Protein AF-A0A969K9U5-F1 (afdb_monomer)

pLDDT: mean 84.75, std 10.52, range [50.5, 98.25]

Solvent-accessible surface area (backbone atoms only — not comparable to full-atom values): 10907 Å² total; per-residue (Å²): 114,86,39,69,78,70,35,80,89,45,53,67,71,52,56,32,52,42,51,53,38,49,51,53,38,56,76,66,45,55,43,78,78,38,45,84,75,52,25,31,36,38,14,62,50,57,90,41,71,65,32,33,37,37,48,33,39,52,97,95,54,70,42,40,37,37,37,23,77,42,71,65,54,43,52,60,41,66,75,43,60,77,82,50,30,76,74,67,42,45,36,36,44,38,35,53,40,49,65,93,78,49,27,66,71,46,54,50,40,47,60,71,60,69,55,87,69,56,59,94,64,26,38,82,43,74,36,22,36,50,70,92,75,39,84,40,78,52,50,58,64,51,54,58,41,46,42,50,51,42,39,37,50,39,52,51,52,52,52,56,75,68,44,89,82,75,76,93,69,79,45,75,48,76,37,81,33,74,51,93,92,41,79,48,53,27,29,41,31,27,51,70,68,134

Secondary structure (DSSP, 8-state):
---GGGSTT--HHHHHHHHHHHHHHHHH-GGGT--TT--EEEESSTTS-EEEEEEE--TTS--EEEEESSHHHHHHHHTS-HHHHHHH-S-EEEEEEEGGGS-HHHHHHHHHTT----BTTEEEEE-EE-GGG-EEPPPHHHHHHHHHHHHHHHHHHHHHHH-TT-----EEEEEEEEETTEEEEEEEEE-S--

Structure (mmCIF, N/CA/C/O backbone):
data_AF-A0A969K9U5-F1
#
_entry.id   AF-A0A969K9U5-F1
#
loop_
_atom_site.group_PDB
_atom_site.id
_atom_site.type_symbol
_atom_site.label_atom_id
_atom_site.label_alt_id
_atom_site.label_comp_id
_atom_site.label_asym_id
_atom_site.label_entity_id
_atom_site.label_seq_id
_atom_site.pdbx_PDB_ins_code
_atom_site.Cartn_x
_atom_site.Cartn_y
_atom_site.Cartn_z
_atom_site.occupancy
_atom_site.B_iso_or_equiv
_atom_site.auth_seq_id
_atom_site.auth_comp_id
_atom_site.auth_asym_id
_atom_site.auth_atom_id
_atom_site.pdbx_PDB_model_num
ATOM 1 N N . MET A 1 1 ? -6.949 14.965 15.103 1.00 70.88 1 MET A N 1
ATOM 2 C CA . MET A 1 1 ? -6.938 14.441 13.725 1.00 70.88 1 MET A CA 1
ATOM 3 C C . MET A 1 1 ? -7.514 13.045 13.791 1.00 70.88 1 MET A C 1
ATOM 5 O O . MET A 1 1 ? -7.089 12.334 14.697 1.00 70.88 1 MET A O 1
ATOM 9 N N . PRO A 1 2 ? -8.504 12.706 12.957 1.00 81.56 2 PRO A N 1
ATOM 10 C CA . PRO A 1 2 ? -9.048 11.358 12.949 1.00 81.56 2 PRO A CA 1
ATOM 11 C C . PRO A 1 2 ? -8.040 10.367 12.350 1.00 81.56 2 PRO A C 1
ATOM 13 O O . PRO A 1 2 ? -7.191 10.772 11.552 1.00 81.56 2 PRO A O 1
ATOM 16 N N . GLY A 1 3 ? -8.124 9.106 12.759 1.00 87.00 3 GLY A N 1
ATOM 17 C CA . GLY A 1 3 ? -7.289 7.997 12.300 1.00 87.00 3 GLY A CA 1
ATOM 18 C C . GLY A 1 3 ? -8.082 6.864 11.667 1.00 87.00 3 GLY A C 1
ATOM 19 O O . GLY A 1 3 ? -9.272 6.999 11.378 1.00 87.00 3 GLY A O 1
ATOM 20 N N . LEU A 1 4 ? -7.422 5.731 11.437 1.00 90.75 4 LEU A N 1
ATOM 21 C CA . LEU A 1 4 ? -8.050 4.580 10.782 1.00 90.75 4 LEU A CA 1
ATOM 22 C C . LEU A 1 4 ? -9.203 3.992 11.599 1.00 90.75 4 LEU A C 1
ATOM 24 O O . LEU A 1 4 ? -10.190 3.529 11.028 1.00 90.75 4 LEU A O 1
ATOM 28 N N . LEU A 1 5 ? -9.101 4.053 12.928 1.00 91.31 5 LEU A N 1
ATOM 29 C CA . LEU A 1 5 ? -10.151 3.596 13.843 1.00 91.31 5 LEU A CA 1
ATOM 30 C C . LEU A 1 5 ? -11.415 4.469 13.811 1.00 91.31 5 LEU A C 1
ATOM 32 O O . LEU A 1 5 ? -12.474 4.019 14.244 1.00 91.31 5 LEU A O 1
ATOM 36 N N . ASP A 1 6 ? -11.328 5.689 13.275 1.00 91.38 6 ASP A N 1
ATOM 37 C CA . ASP A 1 6 ? -12.484 6.574 13.112 1.00 91.38 6 ASP A CA 1
ATOM 38 C C . ASP A 1 6 ? -13.285 6.266 11.831 1.00 91.38 6 ASP A C 1
ATOM 40 O O . ASP A 1 6 ? -14.360 6.835 11.622 1.00 91.38 6 ASP A O 1
ATOM 44 N N . ILE A 1 7 ? -12.796 5.366 10.965 1.00 92.50 7 ILE A N 1
ATOM 45 C CA . ILE A 1 7 ? -13.478 4.972 9.726 1.00 92.50 7 ILE A CA 1
ATOM 46 C C . ILE A 1 7 ? -14.583 3.950 10.053 1.00 92.50 7 ILE A C 1
ATOM 48 O O . ILE A 1 7 ? -14.293 2.849 10.535 1.00 92.50 7 ILE A O 1
ATOM 52 N N . PRO A 1 8 ? -15.863 4.241 9.745 1.00 90.19 8 PRO A N 1
ATOM 53 C CA . PRO A 1 8 ? -16.956 3.320 10.033 1.00 90.19 8 PRO A CA 1
ATOM 54 C C . PRO A 1 8 ? -16.760 1.942 9.386 1.00 90.19 8 PRO A C 1
ATOM 56 O O . PRO A 1 8 ? -16.559 1.826 8.178 1.00 90.19 8 PRO A O 1
ATOM 59 N N . GLY A 1 9 ? -16.873 0.886 10.194 1.00 89.38 9 GLY A N 1
ATOM 60 C CA . GLY A 1 9 ? -16.775 -0.502 9.732 1.00 89.38 9 GLY A CA 1
ATOM 61 C C . GLY A 1 9 ? -15.350 -1.049 9.613 1.00 89.38 9 GLY A C 1
ATOM 62 O O . GLY A 1 9 ? -15.202 -2.226 9.282 1.00 89.38 9 GLY A O 1
ATOM 63 N N . VAL A 1 10 ? -14.320 -0.253 9.917 1.00 93.38 10 VAL A N 1
ATOM 64 C CA . VAL A 1 10 ? -12.932 -0.722 10.016 1.00 93.38 10 VAL A CA 1
ATOM 65 C C . VAL A 1 10 ? -12.690 -1.302 11.420 1.00 93.38 10 VAL A C 1
ATOM 67 O O . VAL A 1 10 ? -12.794 -0.577 12.408 1.00 93.38 10 VAL A O 1
ATOM 70 N N . PRO A 1 11 ? -12.404 -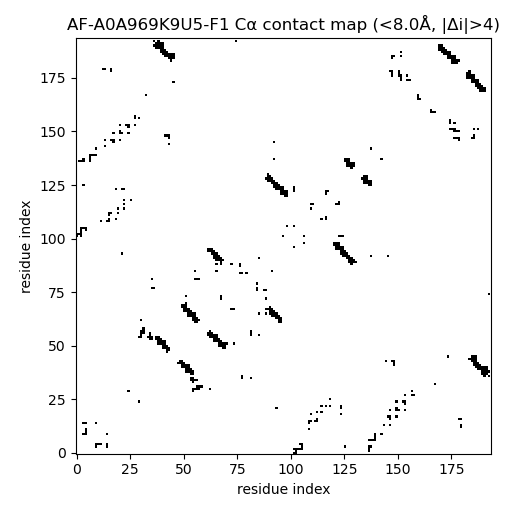2.611 11.556 1.00 91.94 11 PRO A N 1
ATOM 71 C CA . PRO A 1 11 ? -12.189 -3.225 12.862 1.00 91.94 11 PRO A CA 1
ATOM 72 C C . PRO A 1 11 ? -10.748 -3.008 13.356 1.00 91.94 11 PRO A C 1
ATOM 74 O O . PRO A 1 11 ? -9.805 -3.102 12.575 1.00 91.94 11 PRO A O 1
ATOM 77 N N . SER A 1 12 ? -10.560 -2.815 14.666 1.00 91.50 12 SER A N 1
ATOM 78 C CA . SER A 1 12 ? -9.231 -2.647 15.294 1.00 91.50 12 SER A CA 1
ATOM 79 C C . SER A 1 12 ? -8.207 -3.735 14.903 1.00 91.50 12 SER A C 1
ATOM 81 O O . SER A 1 12 ? -7.109 -3.371 14.486 1.00 91.50 12 SER A O 1
ATOM 83 N N . PRO A 1 13 ? -8.554 -5.042 14.852 1.00 92.12 13 PRO A N 1
ATOM 84 C CA . PRO A 1 13 ? -7.621 -6.069 14.377 1.00 92.12 13 PRO A CA 1
ATOM 85 C C . PRO A 1 13 ? -7.108 -5.875 12.941 1.00 92.12 13 PRO A C 1
ATOM 87 O O . PRO A 1 13 ? -5.983 -6.269 12.644 1.00 92.12 13 PRO A O 1
ATOM 90 N N . LEU A 1 14 ? -7.906 -5.271 12.049 1.00 93.50 14 LEU A N 1
ATOM 91 C CA . LEU A 1 14 ? -7.458 -4.921 10.696 1.00 93.50 14 LEU A CA 1
ATOM 92 C C . LEU A 1 14 ? -6.439 -3.780 10.746 1.00 93.50 14 LEU A C 1
ATOM 94 O O . LEU A 1 14 ? -5.414 -3.851 10.077 1.00 93.50 14 LEU A O 1
ATOM 98 N N . VAL A 1 15 ? -6.703 -2.753 11.558 1.00 91.94 15 VAL A N 1
ATOM 99 C CA . VAL A 1 15 ? -5.796 -1.608 11.737 1.00 91.94 15 VAL A CA 1
ATOM 100 C C . VAL A 1 15 ? -4.459 -2.061 12.317 1.00 91.94 15 VAL A C 1
ATOM 102 O O . VAL A 1 15 ? -3.414 -1.720 11.766 1.00 91.94 15 VAL A O 1
ATOM 105 N N . ALA A 1 16 ? -4.485 -2.889 13.365 1.00 90.50 16 ALA A N 1
ATOM 106 C CA . ALA A 1 16 ? -3.284 -3.473 13.949 1.00 90.50 16 ALA A CA 1
ATOM 107 C C . ALA A 1 16 ? -2.468 -4.224 12.889 1.00 90.50 16 ALA A C 1
ATOM 109 O O . ALA A 1 16 ? -1.312 -3.877 12.658 1.00 90.50 16 ALA A O 1
ATOM 110 N N . HIS A 1 17 ? -3.085 -5.180 12.183 1.00 92.81 17 HIS A N 1
ATOM 111 C CA . HIS A 1 17 ? -2.410 -5.978 11.155 1.00 92.81 17 HIS A CA 1
ATOM 112 C C . HIS A 1 17 ? -1.829 -5.114 10.025 1.00 92.81 17 HIS A C 1
ATOM 114 O O . HIS A 1 17 ? -0.718 -5.357 9.552 1.00 92.81 17 HIS A O 1
ATOM 120 N N . LEU A 1 18 ? -2.535 -4.055 9.629 1.00 92.69 18 LEU A N 1
ATOM 121 C CA . LEU A 1 18 ? -2.059 -3.118 8.620 1.00 92.69 18 LEU A CA 1
ATOM 122 C C . LEU A 1 18 ? -0.780 -2.388 9.066 1.00 92.69 18 LEU A C 1
ATOM 124 O O . LEU A 1 18 ? 0.139 -2.208 8.262 1.00 92.69 18 LEU A O 1
ATOM 128 N N . TYR A 1 19 ? -0.678 -2.021 10.345 1.00 91.00 19 TYR A N 1
ATOM 129 C CA . TYR A 1 19 ? 0.543 -1.447 10.906 1.00 91.00 19 TYR A CA 1
ATOM 130 C C . TYR A 1 19 ? 1.692 -2.452 11.009 1.00 91.00 19 TYR A C 1
ATOM 132 O O . TYR A 1 19 ? 2.837 -2.080 10.742 1.00 91.00 19 TYR A O 1
ATOM 140 N N . GLU A 1 20 ? 1.414 -3.727 11.292 1.00 91.31 20 GLU A N 1
ATOM 141 C CA . GLU A 1 20 ? 2.436 -4.783 11.230 1.00 91.31 20 GLU A CA 1
ATOM 142 C C . GLU A 1 20 ? 2.995 -4.936 9.810 1.00 91.31 20 GLU A C 1
ATOM 144 O O . GLU A 1 20 ? 4.211 -5.008 9.609 1.00 91.31 20 GLU A O 1
ATOM 149 N N . LEU A 1 21 ? 2.113 -4.938 8.807 1.00 93.75 21 LEU A N 1
ATOM 150 C CA . LEU A 1 21 ? 2.493 -5.001 7.398 1.00 93.75 21 LEU A CA 1
ATOM 151 C C . LEU A 1 21 ? 3.298 -3.771 6.974 1.00 93.75 21 LEU A C 1
ATOM 153 O O . LEU A 1 21 ? 4.312 -3.915 6.289 1.00 93.75 21 LEU A O 1
ATOM 157 N N . ALA A 1 22 ? 2.898 -2.574 7.407 1.00 92.31 22 ALA A N 1
ATOM 158 C CA . ALA A 1 22 ? 3.634 -1.345 7.132 1.00 92.31 22 ALA A CA 1
ATOM 159 C C . ALA A 1 22 ? 5.032 -1.365 7.768 1.00 92.31 22 ALA A C 1
ATOM 161 O O . ALA A 1 22 ? 6.010 -0.989 7.119 1.00 92.31 22 ALA A O 1
ATOM 162 N N . ALA A 1 23 ? 5.157 -1.862 9.001 1.00 90.12 23 ALA A N 1
ATOM 163 C CA . ALA A 1 23 ? 6.449 -2.009 9.659 1.00 90.12 23 ALA A CA 1
ATOM 164 C C . ALA A 1 23 ? 7.342 -3.038 8.953 1.00 90.12 23 ALA A C 1
ATOM 166 O O . ALA A 1 23 ? 8.519 -2.775 8.694 1.00 90.12 23 ALA A O 1
ATOM 167 N N . ALA A 1 24 ? 6.778 -4.183 8.561 1.00 92.00 24 ALA A N 1
ATOM 168 C CA . ALA A 1 24 ? 7.485 -5.184 7.771 1.00 92.00 24 ALA A CA 1
ATOM 169 C C . ALA A 1 24 ? 7.953 -4.617 6.422 1.00 92.00 24 ALA A C 1
ATOM 171 O O . ALA A 1 24 ? 9.100 -4.837 6.032 1.00 92.00 24 ALA A O 1
ATOM 172 N N . TYR A 1 25 ? 7.091 -3.868 5.731 1.00 92.19 25 TYR A N 1
ATOM 173 C CA . TYR A 1 25 ? 7.417 -3.187 4.482 1.00 92.19 25 TYR A CA 1
ATOM 174 C C . TYR A 1 25 ? 8.574 -2.202 4.675 1.00 92.19 25 TYR A C 1
ATOM 176 O O . TYR A 1 25 ? 9.545 -2.243 3.922 1.00 92.19 25 TYR A O 1
ATOM 184 N N . TYR A 1 26 ? 8.530 -1.383 5.728 1.00 89.50 26 TYR A N 1
ATOM 185 C CA . TYR A 1 26 ? 9.586 -0.420 6.024 1.00 89.50 26 TYR A CA 1
ATOM 186 C C . TYR A 1 26 ? 10.935 -1.095 6.296 1.00 89.50 26 TYR A C 1
ATOM 188 O O . TYR A 1 26 ? 11.946 -0.719 5.710 1.00 89.50 26 TYR A O 1
ATOM 196 N N . HIS A 1 27 ? 10.963 -2.135 7.134 1.00 89.12 27 HIS A N 1
ATOM 197 C CA . HIS A 1 27 ? 12.188 -2.881 7.444 1.00 89.12 27 HIS A CA 1
ATOM 198 C C . HIS A 1 27 ? 12.806 -3.576 6.233 1.00 89.12 27 HIS A C 1
ATOM 200 O O . HIS A 1 27 ? 14.009 -3.855 6.209 1.00 89.12 27 HIS A O 1
ATOM 206 N N . LEU A 1 28 ? 11.991 -3.901 5.231 1.00 91.00 28 LEU A N 1
ATOM 207 C CA . LEU A 1 28 ? 12.509 -4.455 3.997 1.00 91.00 28 LEU A CA 1
ATOM 208 C C . LEU A 1 28 ? 13.263 -3.409 3.177 1.00 91.00 28 LEU A C 1
ATOM 210 O O . LEU A 1 28 ? 14.139 -3.837 2.434 1.00 91.00 28 LEU A O 1
ATOM 214 N N . GLU A 1 29 ? 13.004 -2.112 3.376 1.00 89.69 29 GLU A N 1
ATOM 215 C CA . GLU A 1 29 ? 13.556 -0.960 2.646 1.00 89.69 29 GLU A CA 1
ATOM 216 C C . GLU A 1 29 ? 13.392 -1.046 1.110 1.00 89.69 29 GLU A C 1
ATOM 218 O O . GLU A 1 29 ? 14.361 -0.859 0.372 1.00 89.69 29 GLU A O 1
ATOM 223 N N . PRO A 1 30 ? 12.195 -1.355 0.578 1.00 89.56 30 PRO A N 1
ATOM 224 C CA . PRO A 1 30 ? 11.979 -1.638 -0.847 1.00 89.56 30 PRO A CA 1
ATOM 225 C C . PRO A 1 30 ? 12.434 -0.519 -1.785 1.00 89.56 30 PRO A C 1
ATOM 227 O O . PRO A 1 30 ? 12.938 -0.807 -2.868 1.00 89.56 30 PRO A O 1
ATOM 230 N N . TRP A 1 31 ? 12.348 0.737 -1.343 1.00 87.31 31 TRP A N 1
ATOM 231 C CA . TRP A 1 31 ? 12.847 1.923 -2.050 1.00 87.31 31 TRP A CA 1
ATOM 232 C C . TRP A 1 31 ? 14.365 1.934 -2.276 1.00 87.31 31 TRP A C 1
ATOM 234 O O . TRP A 1 31 ? 14.882 2.870 -2.867 1.00 87.31 31 TRP A O 1
ATOM 244 N N . ARG A 1 32 ? 15.121 0.943 -1.789 1.00 84.81 32 ARG A N 1
ATOM 245 C CA . ARG A 1 32 ? 16.547 0.774 -2.118 1.00 84.81 32 ARG A CA 1
ATOM 246 C C . ARG A 1 32 ? 16.784 0.025 -3.423 1.00 84.81 32 ARG A C 1
ATOM 248 O O . ARG A 1 32 ? 17.914 0.023 -3.918 1.00 84.81 32 ARG A O 1
ATOM 255 N N . TRP A 1 33 ? 15.755 -0.609 -3.973 1.00 84.75 33 TRP A N 1
ATOM 256 C CA . TRP A 1 33 ? 15.850 -1.362 -5.225 1.00 84.75 33 TRP A CA 1
ATOM 257 C C . TRP A 1 33 ? 14.708 -1.016 -6.178 1.00 84.75 33 TRP A C 1
ATOM 259 O O . TRP A 1 33 ? 14.934 -0.925 -7.377 1.00 84.75 33 TRP A O 1
ATOM 269 N N . LEU A 1 34 ? 13.503 -0.789 -5.653 1.00 86.31 34 LEU A N 1
ATOM 270 C CA . LEU A 1 34 ? 12.326 -0.428 -6.431 1.00 86.31 34 LEU A CA 1
ATOM 271 C C . LEU A 1 34 ? 12.229 1.096 -6.541 1.00 86.31 34 LEU A C 1
ATOM 273 O O . LEU A 1 34 ? 12.037 1.792 -5.547 1.00 86.31 34 LEU A O 1
ATOM 277 N N . TYR A 1 35 ? 12.345 1.589 -7.767 1.00 75.88 35 TYR A N 1
ATOM 278 C CA . TYR A 1 35 ? 12.275 3.008 -8.120 1.00 75.88 35 TYR A CA 1
ATOM 279 C C . TYR A 1 35 ? 11.413 3.203 -9.359 1.00 75.88 35 TYR A C 1
ATOM 281 O O . TYR A 1 35 ? 11.404 2.306 -10.192 1.00 75.88 35 TYR A O 1
ATOM 289 N N . GLY A 1 36 ? 10.794 4.379 -9.510 1.00 70.50 36 GLY A N 1
ATOM 290 C CA . GLY A 1 36 ? 10.316 4.980 -10.769 1.00 70.50 36 GLY A CA 1
ATOM 291 C C . GLY A 1 36 ? 9.675 4.044 -11.802 1.00 70.50 36 GLY A C 1
ATOM 292 O O . GLY A 1 36 ? 8.460 4.033 -11.943 1.00 70.50 36 GLY A O 1
ATOM 293 N N . GLU A 1 37 ? 10.502 3.297 -12.533 1.00 75.94 37 GLU A N 1
ATOM 294 C CA . GLU A 1 37 ? 10.158 2.297 -13.558 1.00 75.94 37 GLU A CA 1
ATOM 295 C C . GLU A 1 37 ? 9.465 1.025 -13.024 1.00 75.94 37 GLU A C 1
ATOM 297 O O . GLU A 1 37 ? 8.798 0.308 -13.764 1.00 75.94 37 GLU A O 1
ATOM 302 N N . HIS A 1 38 ? 9.568 0.748 -11.725 1.00 87.38 38 HIS A N 1
ATOM 303 C CA . HIS A 1 38 ? 9.003 -0.439 -11.083 1.00 87.38 38 HIS A CA 1
ATOM 304 C C . HIS A 1 38 ? 7.572 -0.186 -10.595 1.00 87.38 38 HIS A C 1
ATOM 306 O O . HIS A 1 38 ? 7.300 -0.239 -9.393 1.00 87.38 38 HIS A O 1
ATOM 312 N N . GLN A 1 39 ? 6.657 0.136 -11.514 1.00 91.62 39 GLN A N 1
ATOM 313 C CA . GLN A 1 39 ? 5.242 0.283 -11.164 1.00 91.62 39 GLN A CA 1
ATOM 314 C C . GLN A 1 39 ? 4.552 -1.078 -11.148 1.00 91.62 39 GLN A C 1
ATOM 316 O O . GLN A 1 39 ? 4.769 -1.901 -12.039 1.00 91.62 39 GLN A O 1
ATOM 321 N N . PHE A 1 40 ? 3.691 -1.291 -10.159 1.00 94.50 40 PHE A N 1
ATOM 322 C CA . PHE A 1 40 ? 2.959 -2.537 -9.979 1.00 94.50 40 PHE A CA 1
ATOM 323 C C . PHE A 1 40 ? 1.482 -2.322 -10.265 1.00 94.50 40 PHE A C 1
ATOM 325 O O . PHE A 1 40 ? 0.879 -1.390 -9.754 1.00 94.50 40 PHE A O 1
ATOM 332 N N . GLU A 1 41 ? 0.866 -3.208 -11.027 1.00 96.75 41 GLU A N 1
ATOM 333 C CA . GLU A 1 41 ? -0.576 -3.391 -11.005 1.00 96.75 41 GLU A CA 1
ATOM 334 C C . GLU A 1 41 ? -0.887 -4.389 -9.902 1.00 96.75 41 GLU A C 1
ATOM 336 O O . GLU A 1 41 ? -0.276 -5.455 -9.842 1.00 96.75 41 GLU A O 1
ATOM 341 N N . VAL A 1 42 ? -1.832 -4.039 -9.039 1.00 97.00 42 VAL A N 1
ATOM 342 C CA . VAL A 1 42 ? -2.262 -4.858 -7.913 1.00 97.00 42 VAL A CA 1
ATOM 343 C C . VAL A 1 42 ? -3.778 -4.998 -7.966 1.00 97.00 42 VAL A C 1
ATOM 345 O O . VAL A 1 42 ? -4.502 -3.999 -8.003 1.00 97.00 42 VAL A O 1
ATOM 348 N N . ARG A 1 43 ? -4.267 -6.241 -7.946 1.00 97.56 43 ARG A N 1
ATOM 349 C CA . ARG A 1 43 ? -5.701 -6.549 -7.820 1.00 97.56 43 ARG A CA 1
ATOM 350 C C . ARG A 1 43 ? -5.924 -7.394 -6.582 1.00 97.56 43 ARG A C 1
ATOM 352 O O . ARG A 1 43 ? -5.304 -8.448 -6.416 1.00 97.56 43 ARG A O 1
ATOM 359 N N . TYR A 1 44 ? -6.819 -6.922 -5.725 1.00 95.06 44 TYR A N 1
ATOM 360 C CA . TYR A 1 44 ? -7.248 -7.655 -4.547 1.00 95.06 44 TYR A CA 1
ATOM 361 C C . TYR A 1 44 ? -8.768 -7.511 -4.365 1.00 95.06 44 TYR A C 1
ATOM 363 O O . TYR A 1 44 ? -9.232 -6.395 -4.111 1.00 95.06 44 TYR A O 1
ATOM 371 N N . PRO A 1 45 ? -9.549 -8.604 -4.513 1.00 93.62 45 PRO A N 1
ATOM 372 C CA . PRO A 1 45 ? -9.131 -9.959 -4.936 1.00 93.62 45 PRO A CA 1
ATOM 373 C C . PRO A 1 45 ? -8.549 -9.988 -6.373 1.00 93.62 45 PRO A C 1
ATOM 375 O O . PRO A 1 45 ? -8.626 -8.969 -7.058 1.00 93.62 45 PRO A O 1
ATOM 378 N N . PRO A 1 46 ? -7.981 -11.111 -6.866 1.00 93.81 46 PRO A N 1
ATOM 379 C CA . PRO A 1 46 ? -7.307 -11.166 -8.174 1.00 93.81 46 PRO A CA 1
ATOM 380 C C . PRO A 1 46 ? -8.186 -10.770 -9.370 1.00 93.81 46 PRO A C 1
ATOM 382 O O . PRO A 1 46 ? -7.694 -10.163 -10.321 1.00 93.81 46 PRO A O 1
ATOM 385 N N . ASP A 1 47 ? -9.488 -11.052 -9.283 1.00 91.94 47 ASP A N 1
ATOM 386 C CA . ASP A 1 47 ? -10.502 -10.677 -10.281 1.00 91.94 47 ASP A CA 1
ATOM 387 C C . ASP A 1 47 ? -11.122 -9.288 -10.018 1.00 91.94 47 ASP A C 1
ATOM 389 O O . ASP A 1 47 ? -12.066 -8.870 -10.688 1.00 91.94 47 ASP A O 1
ATOM 393 N N . GLY A 1 48 ? -10.630 -8.587 -8.995 1.00 92.19 48 GLY A N 1
ATOM 394 C CA . GLY A 1 48 ? -11.063 -7.252 -8.607 1.00 92.19 48 GLY A CA 1
ATOM 395 C C . GLY A 1 48 ? -10.496 -6.145 -9.504 1.00 92.19 48 GLY A C 1
ATOM 396 O O . GLY A 1 48 ? -9.728 -6.407 -10.435 1.00 92.19 48 GLY A O 1
ATOM 397 N N . PRO A 1 49 ? -10.863 -4.882 -9.227 1.00 93.12 49 PRO A N 1
ATOM 398 C CA . PRO A 1 49 ? -10.352 -3.745 -9.977 1.00 93.12 49 PRO A CA 1
ATOM 399 C C . PRO A 1 49 ? -8.839 -3.586 -9.790 1.00 93.12 49 PRO A C 1
ATOM 401 O O . PRO A 1 49 ? -8.299 -3.776 -8.696 1.00 93.12 49 PRO A O 1
ATOM 404 N N . SER A 1 50 ? -8.167 -3.193 -10.868 1.00 94.75 50 SER A N 1
ATOM 405 C CA . SER A 1 50 ? -6.756 -2.819 -10.840 1.00 94.75 50 SER A CA 1
ATOM 406 C C . SER A 1 50 ? -6.563 -1.498 -10.121 1.00 94.75 50 SER A C 1
ATOM 408 O O . SER A 1 50 ? -7.220 -0.512 -10.443 1.00 94.75 50 SER A O 1
ATOM 410 N N . ARG A 1 51 ? -5.592 -1.470 -9.212 1.00 94.31 51 ARG A N 1
ATOM 411 C CA . ARG A 1 51 ? -4.966 -0.237 -8.739 1.00 94.31 51 ARG A CA 1
ATOM 412 C C . ARG A 1 51 ? -3.465 -0.338 -8.958 1.00 94.31 51 ARG A C 1
ATOM 414 O O . ARG A 1 51 ? -2.917 -1.437 -9.053 1.00 94.31 51 ARG A O 1
ATOM 421 N N . TYR A 1 52 ? -2.802 0.800 -9.058 1.00 93.06 52 TYR A N 1
ATOM 422 C CA . TYR A 1 52 ? -1.408 0.862 -9.469 1.00 93.06 52 TYR A CA 1
ATOM 423 C C . TYR A 1 52 ? -0.543 1.419 -8.359 1.00 93.06 52 TYR A C 1
ATOM 425 O O . TYR A 1 52 ? -0.822 2.480 -7.818 1.00 93.06 52 TYR A O 1
ATOM 433 N N . VAL A 1 53 ? 0.512 0.701 -8.015 1.00 91.81 53 VAL A N 1
ATOM 434 C CA . VAL A 1 53 ? 1.377 1.010 -6.888 1.00 91.81 53 VAL A CA 1
ATOM 435 C C . VAL A 1 53 ? 2.727 1.484 -7.395 1.00 91.81 53 VAL A C 1
ATOM 437 O O . VAL A 1 53 ? 3.348 0.839 -8.241 1.00 91.81 53 VAL A O 1
ATOM 440 N N . VAL A 1 54 ? 3.201 2.591 -6.830 1.00 88.50 54 VAL A N 1
ATOM 441 C CA . VAL A 1 54 ? 4.567 3.082 -7.036 1.00 88.50 54 VAL A CA 1
ATOM 442 C C . VAL A 1 54 ? 5.267 3.138 -5.688 1.00 88.50 54 VAL A C 1
ATOM 444 O O . VAL A 1 54 ? 4.747 3.700 -4.720 1.00 88.50 54 VAL A O 1
ATOM 447 N N . VAL A 1 55 ? 6.454 2.536 -5.621 1.00 88.12 55 VAL A N 1
ATOM 448 C CA . VAL A 1 55 ? 7.318 2.633 -4.445 1.00 88.12 55 VAL A CA 1
ATOM 449 C C . VAL A 1 55 ? 7.916 4.029 -4.393 1.00 88.12 55 VAL A C 1
ATOM 451 O O . VAL A 1 55 ? 8.585 4.462 -5.330 1.00 88.12 55 VAL A O 1
ATOM 454 N N . LEU A 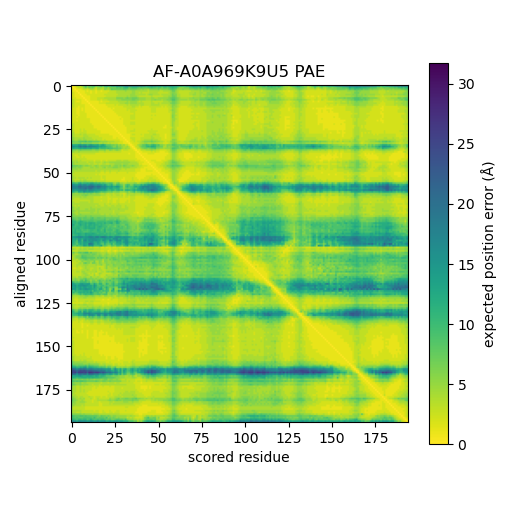1 56 ? 7.666 4.727 -3.289 1.00 83.38 56 LEU A N 1
ATOM 455 C CA . LEU A 1 56 ? 8.173 6.071 -3.073 1.00 83.38 56 LEU A CA 1
ATOM 456 C C . LEU A 1 56 ? 9.392 6.038 -2.166 1.00 83.38 56 LEU A C 1
ATOM 458 O O . LEU A 1 56 ? 9.397 5.380 -1.121 1.00 83.38 56 LEU A O 1
ATOM 462 N N . GLY A 1 57 ? 10.407 6.796 -2.563 1.00 76.56 57 GLY A N 1
ATOM 463 C CA . GLY A 1 57 ? 11.615 6.963 -1.778 1.00 76.56 57 GLY A CA 1
ATOM 464 C C . GLY A 1 57 ? 12.856 7.212 -2.612 1.00 76.56 57 GLY A C 1
ATOM 465 O O . GLY A 1 57 ? 13.126 6.527 -3.593 1.00 76.56 57 GLY A O 1
ATOM 466 N N . GLN A 1 58 ? 13.648 8.172 -2.151 1.00 65.19 58 GLN A N 1
ATOM 467 C CA . GLN A 1 58 ? 15.076 8.282 -2.426 1.00 65.19 58 GLN A CA 1
ATOM 468 C C . GLN A 1 58 ? 15.808 8.238 -1.073 1.00 65.19 58 GLN A C 1
ATOM 470 O O 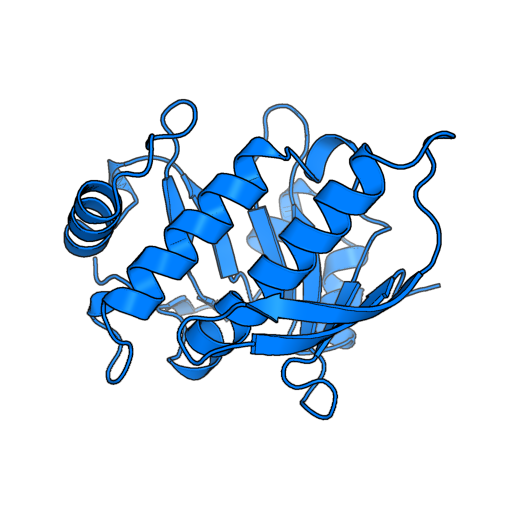. GLN A 1 58 ? 15.201 8.518 -0.027 1.00 65.19 58 GLN A O 1
ATOM 475 N N . PRO A 1 59 ? 17.110 7.911 -1.039 1.00 50.50 59 PRO A N 1
ATOM 476 C CA . PRO A 1 59 ? 17.912 8.096 0.166 1.00 50.50 59 PRO A CA 1
ATOM 477 C C . PRO A 1 59 ? 17.780 9.539 0.693 1.00 50.50 59 PRO A C 1
ATOM 479 O O . PRO A 1 59 ? 18.083 10.490 -0.022 1.00 50.50 59 PRO A O 1
ATOM 482 N N . GLY A 1 60 ? 17.307 9.705 1.934 1.00 53.03 60 GLY A N 1
ATOM 483 C CA . GLY A 1 60 ? 17.122 11.020 2.568 1.00 53.03 60 GLY A CA 1
ATOM 484 C C . GLY A 1 60 ? 15.820 11.771 2.233 1.00 53.03 60 GLY A C 1
ATOM 485 O O . GLY A 1 60 ? 15.718 12.943 2.583 1.00 53.03 60 GLY A O 1
ATOM 486 N N . GLN A 1 61 ? 14.840 11.134 1.579 1.00 66.12 61 GLN A N 1
ATOM 487 C CA . GLN A 1 61 ? 13.518 11.712 1.267 1.00 66.12 61 GLN A CA 1
ATOM 488 C C . GLN A 1 61 ? 12.358 10.876 1.853 1.00 66.12 61 GLN A C 1
ATOM 490 O O . GLN A 1 61 ? 12.597 9.856 2.493 1.00 66.12 61 GLN A O 1
ATOM 495 N N . PHE A 1 62 ? 11.108 11.306 1.622 1.00 70.44 62 PHE A N 1
ATOM 496 C CA . PHE A 1 62 ? 9.878 10.604 2.021 1.00 70.44 62 PHE A CA 1
ATOM 497 C C . PHE A 1 62 ? 9.838 9.156 1.506 1.00 70.44 62 PHE A C 1
ATOM 499 O O . PHE A 1 62 ? 10.009 8.925 0.310 1.00 70.44 62 PHE A O 1
ATOM 506 N N . HIS A 1 63 ? 9.559 8.194 2.391 1.00 82.69 63 HIS A N 1
ATOM 507 C CA . HIS A 1 63 ? 9.391 6.774 2.052 1.00 82.69 63 HIS A CA 1
ATOM 508 C C . HIS A 1 63 ? 7.922 6.368 2.118 1.00 82.69 63 HIS A C 1
ATOM 510 O O . HIS A 1 63 ? 7.186 6.831 2.994 1.00 82.69 63 HIS A O 1
ATOM 516 N N . GLY A 1 64 ? 7.492 5.483 1.216 1.00 86.19 64 GLY A N 1
ATOM 517 C CA . GLY A 1 64 ? 6.112 5.011 1.225 1.00 86.19 64 GLY A CA 1
ATOM 518 C C . GLY A 1 64 ? 5.669 4.231 -0.007 1.00 86.19 64 GLY A C 1
ATOM 519 O O . GLY A 1 64 ? 6.475 3.683 -0.764 1.00 86.19 64 GLY A O 1
ATOM 520 N N . LEU A 1 65 ? 4.350 4.195 -0.178 1.00 88.06 65 LEU A N 1
ATOM 521 C CA . LEU A 1 65 ? 3.638 3.643 -1.320 1.00 88.06 65 LEU A CA 1
ATOM 522 C C . LEU A 1 65 ? 2.581 4.637 -1.802 1.00 88.06 65 LEU A C 1
ATOM 524 O O . LEU A 1 65 ? 1.659 5.008 -1.069 1.00 88.06 65 LEU A O 1
ATOM 528 N N . ALA A 1 66 ? 2.705 5.011 -3.068 1.00 87.69 66 ALA A N 1
ATOM 529 C CA . ALA A 1 66 ? 1.652 5.672 -3.817 1.00 87.69 66 ALA A CA 1
ATOM 530 C C . ALA A 1 66 ? 0.682 4.638 -4.377 1.00 87.69 66 ALA A C 1
ATOM 532 O O . ALA A 1 66 ? 1.114 3.560 -4.788 1.00 87.69 66 ALA A O 1
ATOM 533 N N . VAL A 1 67 ? -0.596 4.995 -4.468 1.00 90.19 67 VAL A N 1
ATOM 534 C CA . VAL A 1 67 ? -1.614 4.156 -5.106 1.00 90.19 67 VAL A CA 1
ATOM 535 C C . VAL A 1 67 ? -2.389 5.020 -6.076 1.00 90.19 67 VAL A C 1
ATOM 537 O O . VAL A 1 67 ? -2.955 6.012 -5.663 1.00 90.19 67 VAL A O 1
ATOM 540 N N . CYS A 1 68 ? -2.421 4.653 -7.346 1.00 89.38 68 CYS A N 1
ATOM 541 C CA . CYS A 1 68 ? -3.211 5.294 -8.385 1.00 89.38 68 CYS A CA 1
ATOM 542 C C . CYS A 1 68 ? -4.412 4.403 -8.708 1.00 89.38 68 CYS A C 1
ATOM 544 O O . CYS A 1 68 ? -4.245 3.203 -8.932 1.00 89.38 68 CYS A O 1
ATOM 546 N N . ASP A 1 69 ? -5.611 4.976 -8.769 1.00 89.00 69 ASP A N 1
ATOM 547 C CA . ASP A 1 69 ? -6.827 4.212 -9.074 1.00 89.00 69 ASP A CA 1
ATOM 548 C C . ASP A 1 69 ? -6.984 3.954 -10.587 1.00 89.00 69 ASP A C 1
ATOM 550 O O . ASP A 1 69 ? -7.763 3.094 -10.997 1.00 89.00 69 ASP A O 1
ATOM 554 N N . SER A 1 70 ? -6.213 4.648 -11.437 1.00 89.50 70 SER A N 1
ATOM 555 C CA . SER A 1 70 ? -6.235 4.475 -12.891 1.00 89.50 70 SER A CA 1
ATOM 556 C C . SER A 1 70 ? -4.842 4.482 -13.540 1.00 89.50 70 SER A C 1
ATOM 558 O O . SER A 1 70 ? -3.860 4.967 -12.973 1.00 89.50 70 SER A O 1
ATOM 560 N N . LEU A 1 71 ? -4.757 3.951 -14.770 1.00 90.19 71 LEU A N 1
ATOM 561 C CA . LEU A 1 71 ? -3.539 4.038 -15.590 1.00 90.19 71 LEU A CA 1
ATOM 562 C C . LEU A 1 71 ? -3.214 5.474 -16.002 1.00 90.19 71 LEU A C 1
ATOM 564 O O . LEU A 1 71 ? -2.044 5.779 -16.227 1.00 90.19 71 LEU A O 1
ATOM 568 N N . ASP A 1 72 ? -4.224 6.335 -16.130 1.00 88.25 72 ASP A N 1
ATOM 569 C CA . ASP A 1 72 ? -4.014 7.745 -16.459 1.00 88.25 72 ASP A CA 1
ATOM 570 C C . ASP A 1 72 ? -3.293 8.449 -15.306 1.00 88.25 72 ASP A C 1
ATOM 572 O O . ASP A 1 72 ? -2.249 9.065 -15.518 1.00 88.25 72 ASP A O 1
ATOM 576 N N . ASP A 1 73 ? -3.758 8.232 -14.072 1.00 86.12 73 ASP A N 1
ATOM 577 C CA . ASP A 1 73 ? -3.102 8.741 -12.865 1.00 86.12 73 ASP A CA 1
ATOM 578 C C . ASP A 1 73 ? -1.664 8.225 -12.763 1.00 86.12 73 ASP A C 1
ATOM 580 O O . ASP A 1 73 ? -0.734 9.008 -12.560 1.00 86.12 73 ASP A O 1
ATOM 584 N N . LEU A 1 74 ? -1.454 6.923 -12.997 1.00 87.81 74 LEU A N 1
ATOM 585 C CA . LEU A 1 74 ? -0.115 6.334 -13.000 1.00 87.81 74 LEU A CA 1
ATOM 586 C C . LEU A 1 74 ? 0.789 6.977 -14.057 1.00 87.81 74 LEU A C 1
ATOM 588 O O . LEU A 1 74 ? 1.948 7.289 -13.778 1.00 87.81 74 LEU A O 1
ATOM 592 N N . SER A 1 75 ? 0.270 7.173 -15.270 1.00 86.94 75 SER A N 1
ATOM 593 C CA . SER A 1 75 ? 1.020 7.759 -16.382 1.00 86.94 75 SER A CA 1
ATOM 594 C C . SER A 1 75 ? 1.410 9.200 -16.069 1.00 86.94 75 SER A C 1
ATOM 596 O O . SER A 1 75 ? 2.563 9.578 -16.267 1.00 86.94 75 SER A O 1
ATOM 598 N N . ARG A 1 76 ? 0.486 9.990 -15.510 1.00 82.06 76 ARG A N 1
ATOM 599 C CA . ARG A 1 76 ? 0.744 11.370 -15.076 1.00 82.06 76 ARG A CA 1
ATOM 600 C C . ARG A 1 76 ? 1.827 11.426 -14.001 1.00 82.06 76 ARG A C 1
ATOM 602 O O . ARG A 1 76 ? 2.725 12.255 -14.095 1.00 82.06 76 ARG A O 1
ATOM 609 N N . VAL A 1 77 ? 1.780 10.525 -13.022 1.00 78.94 77 VAL A N 1
ATOM 610 C CA . VAL A 1 77 ? 2.762 10.453 -11.927 1.00 78.94 77 VAL A CA 1
ATOM 611 C C . VAL A 1 77 ? 4.135 10.019 -12.435 1.00 78.94 77 VAL A C 1
ATOM 613 O O . VAL A 1 77 ? 5.149 10.589 -12.039 1.00 78.94 77 VAL A O 1
ATOM 616 N N . SER A 1 78 ? 4.181 9.056 -13.354 1.00 78.38 78 SER A N 1
ATOM 617 C CA . SER A 1 78 ? 5.433 8.514 -13.898 1.00 78.38 78 SER A CA 1
ATOM 618 C C . SER A 1 78 ? 6.222 9.533 -14.729 1.00 78.38 78 SER A C 1
ATOM 620 O O . SER A 1 78 ? 7.436 9.404 -14.858 1.00 78.38 78 SER A O 1
ATOM 622 N N . MET A 1 79 ? 5.561 10.565 -15.267 1.00 77.69 79 MET A N 1
ATOM 623 C CA . MET A 1 79 ? 6.215 11.664 -15.992 1.00 77.69 79 MET A CA 1
ATOM 624 C C . MET A 1 79 ? 6.854 12.719 -15.073 1.00 77.69 79 MET A C 1
ATOM 626 O O . MET A 1 79 ? 7.558 13.602 -15.562 1.00 77.69 79 MET A O 1
ATOM 630 N N . LEU A 1 80 ? 6.603 12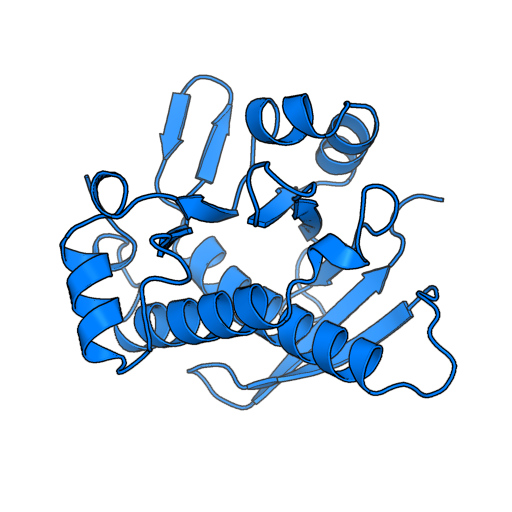.662 -13.763 1.00 74.81 80 LEU A N 1
ATOM 631 C CA . LEU A 1 80 ? 7.061 13.662 -12.800 1.00 74.81 80 LEU A CA 1
ATOM 632 C C . LEU A 1 80 ? 8.347 13.223 -12.088 1.00 74.81 80 LEU A C 1
ATOM 634 O O . LEU A 1 80 ? 8.543 12.026 -11.848 1.00 74.81 80 LEU A O 1
ATOM 638 N N . PRO A 1 81 ? 9.205 14.174 -11.676 1.00 72.50 81 PRO A N 1
ATOM 639 C CA . PRO A 1 81 ? 10.338 13.863 -10.813 1.00 72.50 81 PRO A CA 1
ATOM 640 C C . PRO A 1 81 ? 9.855 13.341 -9.441 1.00 72.50 81 PRO A C 1
ATOM 642 O O . PRO A 1 81 ? 8.797 13.768 -8.966 1.00 72.50 81 PRO A O 1
ATOM 645 N N . PRO A 1 82 ? 10.617 12.457 -8.759 1.00 67.62 82 PRO A N 1
ATOM 646 C CA . PRO A 1 82 ? 10.187 11.798 -7.514 1.00 67.62 82 PRO A CA 1
ATOM 647 C C . PRO A 1 82 ? 9.668 12.742 -6.418 1.00 67.62 82 PRO A C 1
ATOM 649 O O . PRO A 1 82 ? 8.706 12.436 -5.715 1.00 67.62 82 PRO A O 1
ATOM 652 N N . GLU A 1 83 ? 10.274 13.919 -6.293 1.00 68.38 83 GLU A N 1
ATOM 653 C CA . GLU A 1 83 ? 9.885 14.952 -5.329 1.00 68.38 83 GLU A CA 1
ATOM 654 C C . GLU A 1 83 ? 8.493 15.552 -5.593 1.00 68.38 83 GLU A C 1
ATOM 656 O O . GLU A 1 83 ? 7.776 15.906 -4.653 1.00 68.38 83 GLU A O 1
ATOM 661 N N . GLU A 1 84 ? 8.075 15.617 -6.856 1.00 71.25 84 GLU A N 1
ATOM 662 C CA . GLU A 1 84 ? 6.765 16.127 -7.266 1.00 71.25 84 GLU A CA 1
ATOM 663 C C . GLU A 1 84 ? 5.686 15.045 -7.259 1.00 71.25 84 GLU A C 1
ATOM 665 O O . GLU A 1 84 ? 4.520 15.361 -7.012 1.00 71.25 84 GLU A O 1
ATOM 670 N N . GLN A 1 85 ? 6.067 13.774 -7.438 1.00 71.56 85 GLN A N 1
ATOM 671 C CA . GLN A 1 85 ? 5.139 12.640 -7.377 1.00 71.56 85 GLN A CA 1
ATOM 672 C C . GLN A 1 85 ? 4.340 12.664 -6.070 1.00 71.56 85 GLN A C 1
ATOM 674 O O . GLN A 1 85 ? 3.114 12.642 -6.096 1.00 71.56 85 GLN A O 1
ATOM 679 N N . SER A 1 86 ? 5.014 12.837 -4.928 1.00 64.44 86 SER A N 1
ATOM 680 C CA . SER A 1 86 ? 4.358 12.891 -3.610 1.00 64.44 86 SER A CA 1
ATOM 681 C C . SER A 1 86 ? 3.332 14.028 -3.459 1.00 64.44 86 SER A C 1
ATOM 683 O O . SER A 1 86 ? 2.377 13.901 -2.697 1.00 64.44 86 SER A O 1
ATOM 685 N N . ARG A 1 87 ? 3.506 15.140 -4.187 1.00 65.25 87 ARG A N 1
ATOM 686 C CA . ARG A 1 87 ? 2.647 16.334 -4.101 1.00 65.25 87 ARG A CA 1
ATOM 687 C C . ARG A 1 87 ? 1.443 16.260 -5.030 1.00 65.25 87 ARG A C 1
ATOM 689 O O . ARG A 1 87 ? 0.377 16.776 -4.690 1.00 65.25 87 ARG A O 1
ATOM 696 N N . LEU A 1 88 ? 1.622 15.658 -6.202 1.00 63.19 88 LEU A N 1
ATOM 697 C CA . LEU A 1 88 ? 0.623 15.611 -7.271 1.00 63.19 88 LEU A CA 1
ATOM 698 C C . LEU A 1 88 ? -0.187 14.315 -7.295 1.00 63.19 88 LEU A C 1
ATOM 700 O O . LEU A 1 88 ? -1.189 14.253 -7.996 1.00 63.19 88 LEU A O 1
ATOM 704 N N . LEU A 1 89 ? 0.199 13.310 -6.508 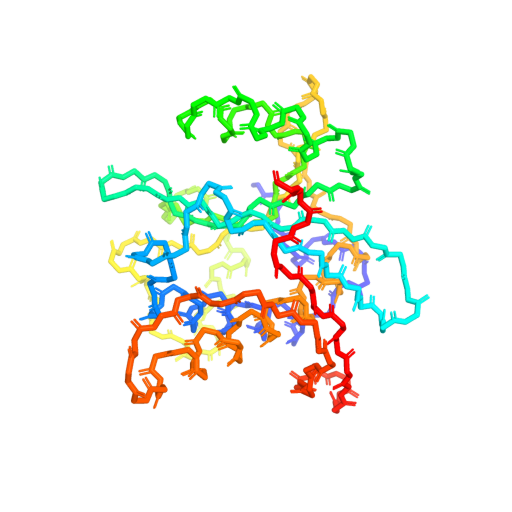1.00 66.12 89 LEU A N 1
ATOM 705 C CA . LEU A 1 89 ? -0.602 12.111 -6.310 1.00 66.12 89 LEU A CA 1
ATOM 706 C C . LEU A 1 89 ? -1.913 12.458 -5.612 1.00 66.12 89 LEU A C 1
ATOM 708 O O . LEU A 1 89 ? -1.958 12.629 -4.395 1.00 66.12 89 LEU A O 1
ATOM 712 N N . ASP A 1 90 ? -2.983 12.515 -6.397 1.00 64.38 90 ASP A N 1
ATOM 713 C CA . ASP A 1 90 ? -4.351 12.649 -5.900 1.00 64.38 90 ASP A CA 1
ATOM 714 C C . ASP A 1 90 ? -4.802 11.403 -5.133 1.00 64.38 90 ASP A C 1
ATOM 716 O O . ASP A 1 90 ? -5.810 11.449 -4.449 1.00 64.38 90 ASP A O 1
ATOM 720 N N . HIS A 1 91 ? -4.008 10.329 -5.126 1.00 69.56 91 HIS A N 1
ATOM 721 C CA . HIS A 1 91 ? -4.253 9.115 -4.364 1.00 69.56 91 HIS A CA 1
ATOM 722 C C . HIS A 1 91 ? -2.937 8.634 -3.727 1.00 69.56 91 HIS A C 1
ATOM 724 O O . HIS A 1 91 ? -1.958 8.291 -4.387 1.00 69.56 91 HIS A O 1
ATOM 730 N N . PHE A 1 92 ? -2.871 8.691 -2.401 1.00 72.56 92 PHE A N 1
ATOM 731 C CA . PHE A 1 92 ? -1.668 8.390 -1.632 1.00 72.56 92 PHE A CA 1
ATOM 732 C C . PHE A 1 92 ? -2.078 7.573 -0.421 1.00 72.56 92 PHE A C 1
ATOM 734 O O . PHE A 1 92 ? -2.849 8.107 0.362 1.00 72.56 92 PHE A O 1
ATOM 741 N N . LEU A 1 93 ? -1.581 6.340 -0.256 1.00 77.94 93 LEU A N 1
ATOM 742 C CA . LEU A 1 93 ? -2.110 5.413 0.750 1.00 77.94 93 LEU A CA 1
ATOM 743 C C . LEU A 1 93 ? -1.184 5.160 1.939 1.00 77.94 93 LEU A C 1
ATOM 745 O O . LEU A 1 93 ? -1.709 4.947 3.020 1.00 77.94 93 LEU A O 1
ATOM 749 N N . LEU A 1 94 ? 0.146 5.163 1.789 1.00 88.75 94 LEU A N 1
ATOM 750 C CA . LEU A 1 94 ? 1.068 4.885 2.903 1.00 88.75 94 LEU A CA 1
ATOM 751 C C . LEU A 1 94 ? 2.339 5.732 2.836 1.00 88.75 94 LEU A C 1
ATOM 753 O O . LEU A 1 94 ? 3.074 5.672 1.855 1.00 88.75 94 LEU A O 1
ATOM 757 N N . PHE A 1 95 ? 2.649 6.442 3.918 1.00 86.38 95 PHE A N 1
ATOM 758 C CA . PHE A 1 95 ? 3.930 7.118 4.142 1.00 86.38 95 PHE A CA 1
ATOM 759 C C . PHE A 1 95 ? 4.387 6.972 5.576 1.00 86.38 95 PHE A C 1
ATOM 761 O O . PHE A 1 95 ? 3.590 6.685 6.461 1.00 86.38 95 PHE A O 1
ATOM 768 N N . PHE A 1 96 ? 5.667 7.231 5.803 1.00 86.06 96 PHE A N 1
ATOM 769 C CA . PHE A 1 96 ? 6.258 7.239 7.130 1.00 86.06 96 PHE A CA 1
ATOM 770 C C . PHE A 1 96 ? 6.601 8.678 7.531 1.00 86.06 96 PHE A C 1
ATOM 772 O O . PHE A 1 96 ? 7.336 9.361 6.820 1.00 86.06 96 PHE A O 1
ATOM 779 N N . GLY A 1 97 ? 6.024 9.147 8.639 1.00 81.00 97 GLY A N 1
ATOM 780 C CA . GLY A 1 97 ? 6.167 10.519 9.150 1.00 81.00 97 GLY A CA 1
ATOM 781 C C . GLY A 1 97 ? 6.391 10.564 10.659 1.00 81.00 97 GLY A C 1
ATOM 782 O O . GLY A 1 97 ? 6.551 9.528 11.293 1.00 81.00 97 GLY A O 1
ATOM 783 N N . GLU A 1 98 ? 6.418 11.747 11.261 1.00 81.00 98 GLU A N 1
ATOM 784 C CA . GLU A 1 98 ? 6.683 11.891 12.698 1.00 81.00 98 GLU A CA 1
ATOM 785 C C . GLU A 1 98 ? 5.462 11.542 13.573 1.00 81.00 98 GLU A C 1
ATOM 787 O O . GLU A 1 98 ? 4.308 11.574 13.136 1.00 81.00 98 GLU A O 1
ATOM 792 N N . ALA A 1 99 ? 5.709 11.261 14.860 1.00 77.62 99 ALA A N 1
ATOM 793 C CA . ALA A 1 99 ? 4.664 10.924 15.838 1.00 77.62 99 ALA A CA 1
ATOM 794 C C . ALA A 1 99 ? 3.570 11.996 15.934 1.00 77.62 99 ALA A C 1
ATOM 796 O O . ALA A 1 99 ? 2.387 11.678 15.989 1.00 77.62 99 ALA A O 1
ATOM 797 N N . VAL A 1 100 ? 3.973 13.274 15.932 1.00 78.94 100 VAL A N 1
ATOM 798 C CA . VAL A 1 100 ? 3.062 14.430 16.026 1.00 78.94 100 VAL A CA 1
ATOM 799 C C . VAL A 1 100 ? 2.073 14.488 14.863 1.00 78.94 100 VAL A C 1
ATOM 801 O O . VAL A 1 100 ? 1.004 15.085 14.971 1.00 78.94 100 VAL A O 1
ATOM 804 N N . GLU A 1 101 ? 2.419 13.843 13.754 1.00 75.62 101 GLU A N 1
ATOM 805 C CA . GLU A 1 101 ? 1.603 13.796 12.560 1.00 75.62 101 GLU A CA 1
ATOM 806 C C . GLU A 1 101 ? 0.717 12.538 12.491 1.00 75.62 101 GLU A C 1
ATOM 808 O O . GLU A 1 101 ? 0.010 12.354 11.500 1.00 75.62 101 GLU A O 1
ATOM 813 N N . THR A 1 102 ? 0.745 11.674 13.511 1.00 81.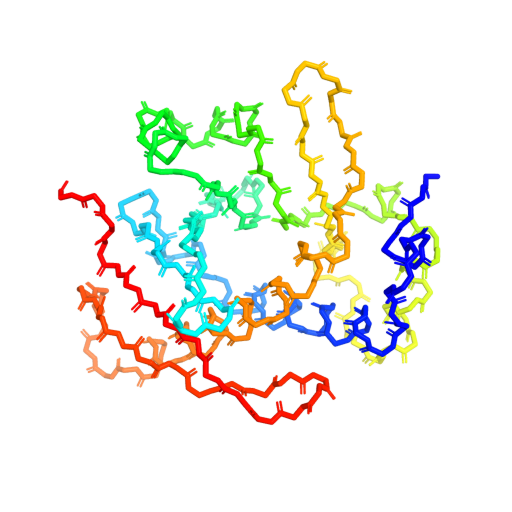06 102 THR A N 1
ATOM 814 C CA . THR A 1 102 ? -0.036 10.429 13.594 1.00 81.06 102 THR A CA 1
ATOM 815 C C . THR A 1 102 ? -1.184 10.584 14.606 1.00 81.06 102 THR A C 1
ATOM 817 O O . THR A 1 102 ? -0.965 11.118 15.696 1.00 81.06 102 THR A O 1
ATOM 820 N N . PRO A 1 103 ? -2.422 10.160 14.286 1.00 84.50 103 PRO A N 1
ATOM 821 C CA . PRO A 1 103 ? -3.551 10.224 15.218 1.00 84.50 103 PRO A CA 1
ATOM 822 C C . PRO A 1 103 ? -3.291 9.452 16.520 1.00 84.50 103 PRO A C 1
ATOM 824 O O . PRO A 1 103 ? -2.704 8.375 16.505 1.00 84.50 103 PRO A O 1
ATOM 827 N N . ALA A 1 104 ? -3.767 9.972 17.655 1.00 84.25 104 ALA A N 1
ATOM 828 C CA . ALA A 1 104 ? -3.514 9.360 18.964 1.00 84.25 104 ALA A CA 1
ATOM 829 C C . ALA A 1 104 ? -4.079 7.932 19.085 1.00 84.25 104 ALA A C 1
ATOM 831 O O . ALA A 1 104 ? -3.386 7.056 19.589 1.00 84.25 104 ALA A O 1
ATOM 832 N N . GLY A 1 105 ? -5.292 7.684 18.573 1.00 82.38 105 GLY A N 1
ATOM 833 C CA . GLY A 1 105 ? -5.889 6.340 18.582 1.00 82.38 105 GLY A CA 1
ATOM 834 C C . GLY A 1 105 ? -5.090 5.329 17.755 1.00 82.38 105 GLY A C 1
ATOM 835 O O . GLY A 1 105 ? -4.928 4.184 18.162 1.00 82.38 105 GLY A O 1
ATOM 836 N N . ASP A 1 106 ? -4.507 5.776 16.643 1.00 83.81 106 ASP A N 1
ATOM 837 C CA . ASP A 1 106 ? -3.641 4.946 15.806 1.00 83.81 106 ASP A CA 1
ATOM 838 C C . ASP A 1 106 ? -2.304 4.646 16.511 1.00 83.81 106 ASP A C 1
ATOM 840 O O . ASP A 1 106 ? -1.822 3.517 16.465 1.00 83.81 106 ASP A O 1
ATOM 844 N N . LEU A 1 107 ? -1.720 5.622 17.221 1.00 82.00 107 LEU A N 1
ATOM 845 C CA . LEU A 1 107 ? -0.517 5.411 18.044 1.00 82.00 107 LEU A CA 1
ATOM 846 C C . LEU A 1 107 ? -0.761 4.416 19.181 1.00 82.00 107 LEU A C 1
ATOM 848 O O . LEU A 1 107 ? 0.110 3.598 19.480 1.00 82.00 107 LEU A O 1
ATOM 852 N N . GLU A 1 108 ? -1.934 4.480 19.812 1.00 83.12 108 GLU A N 1
ATOM 853 C CA . GLU A 1 108 ? -2.341 3.497 20.810 1.00 83.12 108 GLU A CA 1
ATOM 854 C C . GLU A 1 108 ? -2.450 2.109 20.178 1.00 83.12 108 GLU A C 1
ATOM 856 O O . GLU A 1 108 ? -1.865 1.170 20.707 1.00 83.12 108 GLU A O 1
ATOM 861 N N . GLU A 1 109 ? -3.120 1.949 19.037 1.00 84.44 109 GLU A N 1
ATOM 862 C CA . GLU A 1 109 ? -3.233 0.648 18.357 1.00 84.44 109 GLU A CA 1
ATOM 863 C C . GLU A 1 109 ? -1.861 0.089 17.940 1.00 84.44 109 GLU A C 1
ATOM 865 O O . GLU A 1 109 ? -1.566 -1.086 18.160 1.00 84.44 109 GLU A O 1
ATOM 870 N N . ILE A 1 110 ? -0.962 0.943 17.439 1.00 81.19 110 ILE A N 1
ATOM 871 C CA . ILE A 1 110 ? 0.433 0.577 17.163 1.00 81.19 110 ILE A CA 1
ATOM 872 C C . ILE A 1 110 ? 1.117 0.067 18.438 1.00 81.19 110 ILE A C 1
ATOM 874 O O . ILE A 1 110 ? 1.765 -0.980 18.408 1.00 81.19 110 ILE A O 1
ATOM 878 N N . ALA A 1 111 ? 0.953 0.751 19.573 1.00 79.81 111 ALA A N 1
ATOM 879 C CA . ALA A 1 111 ? 1.523 0.306 20.843 1.00 79.81 111 ALA A CA 1
ATOM 880 C C . ALA A 1 111 ? 0.927 -1.036 21.313 1.00 79.81 111 ALA A C 1
ATOM 882 O O . ALA A 1 111 ? 1.661 -1.893 21.810 1.00 79.81 111 ALA A O 1
ATOM 883 N N . HIS A 1 112 ? -0.378 -1.248 21.121 1.00 78.31 112 HIS A N 1
ATOM 884 C CA . HIS A 1 112 ? -1.061 -2.494 21.481 1.00 78.31 112 HIS A CA 1
ATOM 885 C C . HIS A 1 112 ? -0.680 -3.673 20.576 1.00 78.31 112 HIS A C 1
ATOM 887 O O . HIS A 1 112 ? -0.646 -4.808 21.052 1.00 78.31 112 HIS A O 1
ATOM 893 N N . SER A 1 113 ? -0.327 -3.422 19.311 1.00 69.19 113 SER A N 1
ATOM 894 C CA . SER A 1 113 ? 0.124 -4.456 18.366 1.00 69.19 113 SER A CA 1
ATOM 895 C C . SER A 1 113 ? 1.470 -5.100 18.743 1.00 69.19 113 SER A C 1
ATOM 897 O O . SER A 1 113 ? 1.866 -6.109 18.167 1.00 69.19 113 SER A O 1
ATOM 899 N N . GLY A 1 114 ? 2.199 -4.53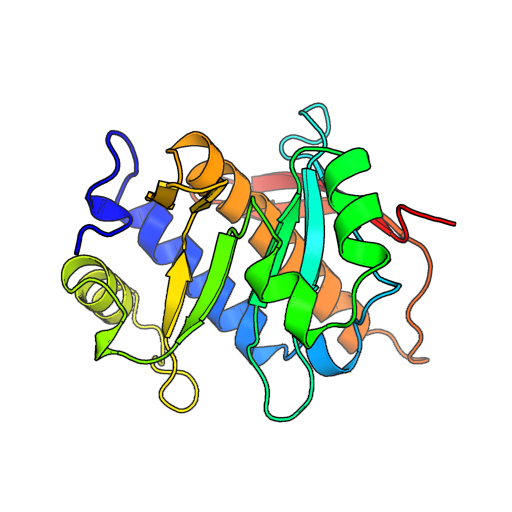6 19.717 1.00 67.88 114 GLY A N 1
ATOM 900 C CA . GLY A 1 114 ? 3.494 -5.058 20.167 1.00 67.88 114 GLY A CA 1
ATOM 901 C C . GLY A 1 114 ? 4.635 -4.853 19.163 1.00 67.88 114 GLY A C 1
ATOM 902 O O . GLY A 1 114 ? 5.729 -5.389 19.354 1.00 67.88 114 GLY A O 1
ATOM 903 N N . GLN A 1 115 ? 4.401 -4.079 18.101 1.00 68.56 115 GLN A N 1
ATOM 904 C CA . GLN A 1 115 ? 5.402 -3.761 17.090 1.00 68.56 115 GLN A CA 1
ATOM 905 C C . GLN A 1 115 ? 6.478 -2.824 17.653 1.00 68.56 115 GLN A C 1
ATOM 907 O O . GLN A 1 115 ? 6.208 -1.929 18.455 1.00 68.56 115 GLN A O 1
ATOM 912 N N . THR A 1 116 ? 7.727 -3.005 17.208 1.00 65.06 116 THR A N 1
ATOM 913 C CA . THR A 1 116 ? 8.848 -2.131 17.600 1.00 65.06 116 THR A CA 1
ATOM 914 C C . THR A 1 116 ? 8.797 -0.836 16.788 1.00 65.06 116 THR A C 1
ATOM 916 O O . THR A 1 116 ? 9.559 -0.631 15.848 1.00 65.06 116 THR A O 1
ATOM 919 N N . MET A 1 117 ? 7.840 0.021 17.128 1.00 68.06 117 MET A N 1
ATOM 920 C CA . MET A 1 117 ? 7.654 1.355 16.565 1.00 68.06 117 MET A CA 1
ATOM 921 C C . MET A 1 117 ? 8.069 2.425 17.592 1.00 68.06 117 MET A C 1
ATOM 923 O O . MET A 1 117 ? 7.918 2.191 18.792 1.00 68.06 117 MET A O 1
ATOM 927 N N . PRO A 1 118 ? 8.575 3.604 17.173 1.00 64.56 118 PRO A N 1
ATOM 928 C CA . PRO A 1 118 ? 8.770 4.054 15.795 1.00 64.56 118 PRO A CA 1
ATOM 929 C C . PRO A 1 118 ? 9.956 3.415 15.075 1.00 64.56 118 PRO A C 1
ATOM 931 O O . PRO A 1 118 ? 10.967 3.055 15.676 1.00 64.56 118 PRO A O 1
ATOM 934 N N . LEU A 1 119 ? 9.878 3.406 13.748 1.00 68.94 119 LEU A N 1
ATOM 935 C CA . LEU A 1 119 ? 10.960 2.979 12.871 1.00 68.94 119 LEU A CA 1
ATOM 936 C C . LEU A 1 119 ? 11.842 4.188 12.579 1.00 68.94 119 LEU A C 1
ATOM 938 O O . LEU A 1 119 ? 11.465 5.065 11.809 1.00 68.94 119 LEU A O 1
ATOM 942 N N . HIS A 1 120 ? 12.992 4.289 13.247 1.00 70.00 120 HIS A N 1
ATOM 943 C CA . HIS A 1 120 ? 13.877 5.462 13.148 1.00 70.00 120 HIS A CA 1
ATOM 944 C C . HIS A 1 120 ? 13.176 6.801 13.461 1.00 70.00 120 HIS A C 1
ATOM 946 O O . HIS A 1 120 ? 13.469 7.821 12.846 1.00 70.00 120 HIS A O 1
ATOM 952 N N . GLY A 1 121 ? 12.242 6.805 14.416 1.00 75.44 121 GLY A N 1
ATOM 953 C CA . GLY A 1 121 ? 11.459 8.001 14.757 1.00 75.44 121 GLY A CA 1
ATOM 954 C C . GLY A 1 121 ? 10.262 8.263 13.835 1.00 75.44 121 GLY A C 1
ATOM 955 O O . GLY A 1 121 ? 9.562 9.251 14.043 1.00 75.44 121 GLY A O 1
ATOM 956 N N . THR A 1 122 ? 9.996 7.373 12.871 1.00 81.94 122 THR A N 1
ATOM 957 C CA . THR A 1 122 ? 8.863 7.482 11.946 1.00 81.94 122 THR A CA 1
ATOM 958 C C . THR A 1 122 ? 7.741 6.479 12.233 1.00 81.94 122 THR A C 1
ATOM 960 O O . THR A 1 122 ? 7.968 5.388 12.771 1.00 81.94 122 THR A O 1
ATOM 963 N N . PHE A 1 123 ? 6.522 6.863 11.859 1.00 84.44 123 PHE A N 1
ATOM 964 C CA . PHE A 1 123 ? 5.284 6.112 11.995 1.00 84.44 123 PHE A CA 1
ATOM 965 C C . PHE A 1 123 ? 4.560 6.009 10.648 1.00 84.44 123 PHE A C 1
ATOM 967 O O . PHE A 1 123 ? 4.484 7.009 9.928 1.00 84.44 123 PHE A O 1
ATOM 974 N N . PRO A 1 124 ? 4.030 4.826 10.294 1.00 88.00 124 PRO A N 1
ATOM 975 C CA . PRO A 1 124 ? 3.186 4.646 9.130 1.00 88.00 124 PRO A CA 1
ATOM 976 C C . PRO A 1 124 ? 1.914 5.468 9.278 1.00 88.00 124 PRO A C 1
ATOM 978 O O . PRO A 1 124 ? 1.256 5.471 10.318 1.00 88.00 124 PRO A O 1
ATOM 981 N N . ARG A 1 125 ? 1.545 6.126 8.193 1.00 86.44 125 ARG A N 1
ATOM 982 C CA . ARG A 1 125 ? 0.323 6.894 8.070 1.00 86.44 125 ARG A CA 1
ATOM 983 C C . ARG A 1 125 ? -0.400 6.474 6.821 1.00 86.44 125 ARG A C 1
ATOM 985 O O . ARG A 1 125 ? 0.189 6.429 5.740 1.00 86.44 125 ARG A O 1
ATOM 992 N N . PHE A 1 126 ? -1.682 6.210 7.009 1.00 88.38 126 PHE A N 1
ATOM 993 C CA . PHE A 1 126 ? -2.593 5.908 5.932 1.00 88.38 126 PHE A CA 1
ATOM 994 C C . PHE A 1 126 ? -3.452 7.120 5.664 1.00 88.38 126 PHE A C 1
ATOM 996 O O . PHE A 1 126 ? -4.099 7.653 6.563 1.00 88.38 126 PHE A O 1
ATOM 1003 N N . GLN A 1 127 ? -3.419 7.581 4.428 1.00 85.75 127 GLN A N 1
ATOM 1004 C CA . GLN A 1 127 ? -4.124 8.778 4.020 1.00 85.75 127 GLN A CA 1
ATOM 1005 C C . GLN A 1 127 ? -4.837 8.489 2.706 1.00 85.75 127 GLN A C 1
ATOM 1007 O O . GLN A 1 127 ? -4.663 7.435 2.102 1.00 85.75 127 GLN A O 1
ATOM 1012 N N . ARG A 1 128 ? -5.692 9.408 2.292 1.00 85.44 128 ARG A N 1
ATOM 1013 C CA . ARG A 1 128 ? -6.080 9.577 0.905 1.00 85.44 128 ARG A CA 1
ATOM 1014 C C . ARG A 1 128 ? -5.974 11.068 0.600 1.00 85.44 128 ARG A C 1
ATOM 1016 O O . ARG A 1 128 ? -6.135 11.912 1.482 1.00 85.44 128 ARG A O 1
ATOM 1023 N N . LYS A 1 129 ? -5.625 11.417 -0.628 1.00 81.38 129 LYS A N 1
ATOM 1024 C CA . LYS A 1 129 ? -5.767 12.793 -1.097 1.00 81.38 129 LYS A CA 1
ATOM 1025 C C . LYS A 1 129 ? -7.049 12.840 -1.931 1.00 81.38 129 LYS A C 1
ATOM 1027 O O . LYS A 1 129 ? -7.484 11.816 -2.451 1.00 81.38 129 LYS A O 1
ATOM 1032 N N . ASP A 1 130 ? -7.706 13.985 -1.976 1.00 72.56 130 ASP A N 1
ATOM 1033 C CA . ASP A 1 130 ? -8.842 14.195 -2.875 1.00 72.56 130 ASP A CA 1
ATOM 1034 C C . ASP A 1 130 ? -8.650 15.518 -3.615 1.00 72.56 130 ASP A C 1
ATOM 1036 O O . ASP A 1 130 ? -9.109 16.576 -3.177 1.00 72.56 130 ASP A O 1
ATOM 1040 N N . GLY A 1 131 ? -7.858 15.470 -4.692 1.00 68.56 131 GLY A N 1
ATOM 1041 C CA . GLY A 1 131 ? -7.547 16.627 -5.533 1.00 68.56 131 GLY A CA 1
ATOM 1042 C C . GLY A 1 131 ? -7.131 17.865 -4.727 1.00 68.56 131 GLY A C 1
ATOM 1043 O O . GLY A 1 131 ? -6.174 17.837 -3.944 1.00 68.56 131 GLY A O 1
ATOM 1044 N N . GLU A 1 132 ? -7.873 18.964 -4.909 1.00 63.62 132 GLU A N 1
ATOM 1045 C CA . GLU A 1 132 ? -7.632 20.255 -4.243 1.00 63.62 132 GLU A CA 1
ATOM 1046 C C . GLU A 1 132 ? -8.097 20.314 -2.776 1.00 63.62 132 GLU A C 1
ATOM 1048 O O . GLU A 1 132 ? -7.718 21.239 -2.058 1.00 63.62 132 GLU A O 1
ATOM 1053 N N . GLN A 1 133 ? -8.887 19.344 -2.299 1.00 62.50 133 GLN A N 1
ATOM 1054 C CA . GLN A 1 133 ? -9.438 19.356 -0.935 1.00 62.50 133 GLN A CA 1
ATOM 1055 C C . GLN A 1 133 ? -8.410 18.945 0.130 1.00 62.50 133 GLN A C 1
ATOM 1057 O O . GLN A 1 133 ? -8.652 19.103 1.327 1.00 62.50 133 GLN A O 1
ATOM 1062 N N . GLY A 1 134 ? -7.232 18.479 -0.297 1.00 72.81 134 GLY A N 1
ATOM 1063 C CA . GLY A 1 134 ? -6.136 18.126 0.593 1.00 72.81 134 GLY A CA 1
ATOM 1064 C C . GLY A 1 134 ? -6.288 16.730 1.216 1.00 72.81 134 GLY A C 1
ATOM 1065 O O . GLY A 1 134 ? -6.857 15.831 0.594 1.00 72.81 134 GLY A O 1
ATOM 1066 N N . PRO A 1 135 ? -5.705 16.509 2.410 1.00 78.12 135 PRO A N 1
ATOM 1067 C CA . PRO A 1 135 ? -5.786 15.247 3.141 1.00 78.12 135 PRO A CA 1
ATOM 1068 C C . PRO A 1 135 ? -7.218 14.864 3.513 1.00 78.12 135 PRO A C 1
ATOM 1070 O O . PRO A 1 135 ? -7.893 15.612 4.218 1.00 78.12 135 PRO A O 1
ATOM 1073 N N . VAL A 1 136 ? -7.636 13.657 3.143 1.00 85.56 136 VAL A N 1
ATOM 1074 C CA . VAL A 1 136 ? -8.861 13.020 3.637 1.00 85.56 136 VAL A CA 1
ATOM 1075 C C . VAL A 1 136 ? -8.542 11.635 4.205 1.00 85.56 136 VAL A C 1
ATOM 1077 O O . VAL A 1 136 ? -7.482 11.060 3.939 1.00 85.56 136 VAL A O 1
ATOM 1080 N N . LEU A 1 137 ? -9.445 11.096 5.025 1.00 86.81 137 LEU A N 1
ATOM 1081 C CA . LEU A 1 137 ? -9.320 9.712 5.480 1.00 86.81 137 LEU A CA 1
ATOM 1082 C C . LEU A 1 137 ? -9.509 8.749 4.300 1.00 86.81 137 LEU A C 1
ATOM 1084 O O . LEU A 1 137 ? -10.346 9.014 3.431 1.00 86.81 137 LEU A O 1
ATOM 1088 N N . PRO A 1 138 ? -8.787 7.618 4.277 1.00 90.31 138 PRO A N 1
ATOM 1089 C CA . PRO A 1 138 ? -9.107 6.535 3.361 1.00 90.31 138 PRO A CA 1
ATOM 1090 C C . PRO A 1 138 ? -10.505 5.970 3.654 1.00 90.31 138 PRO A C 1
ATOM 1092 O O . PRO A 1 138 ? -11.041 6.090 4.757 1.00 90.31 138 PRO A O 1
ATOM 1095 N N . THR A 1 139 ? -11.113 5.342 2.652 1.00 91.56 139 THR A N 1
ATOM 1096 C CA . THR A 1 139 ? -12.380 4.620 2.822 1.00 91.56 139 THR A CA 1
ATOM 1097 C C . THR A 1 139 ? -12.148 3.239 3.445 1.00 91.56 139 THR A C 1
ATOM 1099 O O . THR A 1 139 ? -11.039 2.709 3.429 1.00 91.56 139 THR A O 1
ATOM 1102 N N . GLY A 1 140 ? -13.201 2.588 3.951 1.00 92.25 140 GLY A N 1
ATOM 1103 C CA . GLY A 1 140 ? -13.088 1.200 4.426 1.00 92.25 140 GLY A CA 1
ATOM 1104 C C . GLY A 1 140 ? -12.674 0.208 3.324 1.00 92.25 140 GLY A C 1
ATOM 1105 O O . GLY A 1 140 ? -12.010 -0.792 3.610 1.00 92.25 140 GLY A O 1
ATOM 1106 N N . GLU A 1 141 ? -13.019 0.498 2.064 1.00 91.50 141 GLU A N 1
ATOM 1107 C CA . GLU A 1 141 ? -12.545 -0.263 0.903 1.00 91.50 141 GLU A CA 1
ATOM 1108 C C . GLU A 1 141 ? -11.044 -0.059 0.694 1.00 91.50 141 GLU A C 1
ATOM 1110 O O . GLU A 1 141 ? -10.329 -1.039 0.514 1.00 91.50 141 GLU A O 1
ATOM 1115 N N . ASP A 1 142 ? -10.555 1.180 0.803 1.00 92.44 142 ASP A N 1
ATOM 1116 C CA . ASP A 1 142 ? -9.122 1.475 0.721 1.00 92.44 142 ASP A CA 1
ATOM 1117 C C . ASP A 1 142 ? -8.341 0.727 1.799 1.00 92.44 142 ASP A C 1
ATOM 1119 O O . ASP A 1 142 ? -7.333 0.107 1.488 1.00 92.44 142 ASP A O 1
ATOM 1123 N N . VAL A 1 143 ? -8.824 0.725 3.046 1.00 93.81 143 VAL A N 1
ATOM 1124 C CA . VAL A 1 143 ? -8.175 0.012 4.161 1.00 93.81 143 VAL A CA 1
ATOM 1125 C C . VAL A 1 143 ? -8.167 -1.501 3.927 1.00 93.81 143 VAL A C 1
ATOM 1127 O O . VAL A 1 143 ? -7.149 -2.158 4.135 1.00 93.81 143 VAL A O 1
ATOM 1130 N N . SER A 1 144 ? -9.282 -2.063 3.452 1.00 93.62 144 SER A N 1
ATOM 1131 C CA . SER A 1 144 ? -9.366 -3.495 3.139 1.00 93.62 144 SER A CA 1
ATOM 1132 C C . SER A 1 144 ? -8.449 -3.869 1.973 1.00 93.62 144 SER A C 1
ATOM 1134 O O . SER A 1 144 ? -7.788 -4.905 2.006 1.00 93.62 144 SER A O 1
ATOM 1136 N N . TRP A 1 145 ? -8.383 -3.017 0.948 1.00 94.81 145 TRP A N 1
ATOM 1137 C CA . TRP A 1 145 ? -7.498 -3.207 -0.193 1.00 94.81 145 TRP A CA 1
ATOM 1138 C C . TRP A 1 145 ? -6.021 -3.093 0.215 1.00 94.81 145 TRP A C 1
ATOM 1140 O O . TRP A 1 145 ? -5.204 -3.923 -0.189 1.00 94.81 145 TRP A O 1
ATOM 1150 N N . ALA A 1 146 ? -5.698 -2.119 1.077 1.00 95.12 146 ALA A N 1
ATOM 1151 C CA . ALA A 1 146 ? -4.358 -1.857 1.597 1.00 95.12 146 ALA A CA 1
ATOM 1152 C C . ALA A 1 146 ? -3.751 -3.082 2.280 1.00 95.12 146 ALA A C 1
ATOM 1154 O O . ALA A 1 146 ? -2.568 -3.353 2.100 1.00 95.12 146 ALA A O 1
ATOM 1155 N N . GLU A 1 147 ? -4.555 -3.822 3.045 1.00 95.81 147 GLU A N 1
ATOM 1156 C CA . GLU A 1 147 ? -4.114 -5.022 3.752 1.00 95.81 147 GLU A CA 1
ATOM 1157 C C . GLU A 1 147 ? -3.586 -6.085 2.780 1.00 95.81 147 GLU A C 1
ATOM 1159 O O . GLU A 1 147 ? -2.446 -6.536 2.908 1.00 95.81 147 GLU A O 1
ATOM 1164 N N . GLY A 1 148 ? -4.384 -6.448 1.770 1.00 96.25 148 GLY A N 1
ATOM 1165 C CA . GLY A 1 148 ? -3.975 -7.426 0.761 1.00 96.25 148 GLY A CA 1
ATOM 1166 C C . GLY A 1 148 ? -2.785 -6.931 -0.061 1.00 96.25 148 GLY A C 1
ATOM 1167 O O . GLY A 1 148 ? -1.799 -7.651 -0.228 1.00 96.25 148 GLY A O 1
ATOM 1168 N N . ALA A 1 149 ? -2.837 -5.677 -0.516 1.00 95.94 149 ALA A N 1
ATOM 1169 C CA . ALA A 1 149 ? -1.773 -5.074 -1.310 1.00 95.94 149 ALA A CA 1
ATOM 1170 C C . ALA A 1 149 ? -0.436 -5.036 -0.551 1.00 95.94 149 ALA A C 1
ATOM 1172 O O . ALA A 1 149 ? 0.581 -5.492 -1.075 1.00 95.94 149 ALA A O 1
ATOM 1173 N N . LEU A 1 150 ? -0.418 -4.559 0.698 1.00 95.88 150 LEU A N 1
ATOM 1174 C CA . LEU A 1 150 ? 0.799 -4.520 1.511 1.00 95.88 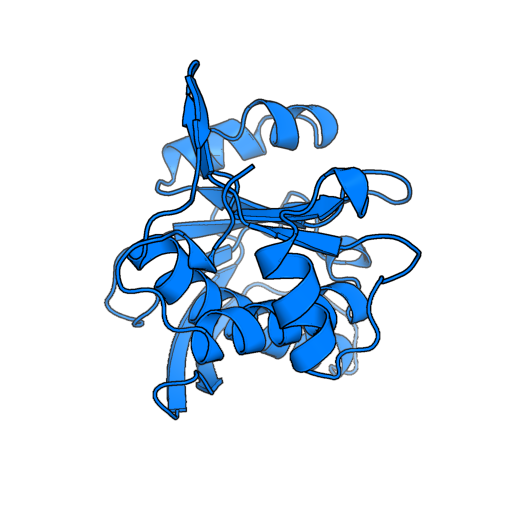150 LEU A CA 1
ATOM 1175 C C . LEU A 1 150 ? 1.331 -5.915 1.819 1.00 95.88 150 LEU A C 1
ATOM 1177 O O . LEU A 1 150 ? 2.542 -6.123 1.735 1.00 95.88 150 LEU A O 1
ATOM 1181 N N . ALA A 1 151 ? 0.461 -6.880 2.125 1.00 96.94 151 ALA A N 1
ATOM 1182 C CA . ALA A 1 151 ? 0.882 -8.259 2.344 1.00 96.94 151 ALA A CA 1
ATOM 1183 C C . ALA A 1 151 ? 1.570 -8.844 1.100 1.00 96.94 151 ALA A C 1
ATOM 1185 O O . ALA A 1 151 ? 2.634 -9.463 1.215 1.00 96.94 151 ALA A O 1
ATOM 1186 N N . ALA A 1 152 ? 1.023 -8.582 -0.091 1.00 96.88 152 ALA A N 1
ATOM 1187 C CA . ALA A 1 152 ? 1.606 -9.029 -1.352 1.00 96.88 152 ALA A CA 1
ATOM 1188 C C . ALA A 1 152 ? 2.942 -8.337 -1.642 1.00 96.88 152 ALA A C 1
ATOM 1190 O O . ALA A 1 152 ? 3.914 -9.006 -1.991 1.00 96.88 152 ALA A O 1
ATOM 1191 N N . MET A 1 153 ? 3.031 -7.022 -1.420 1.00 95.19 153 MET A N 1
ATOM 1192 C CA . MET A 1 153 ? 4.275 -6.267 -1.588 1.00 95.19 153 MET A CA 1
ATOM 1193 C C . MET A 1 153 ? 5.367 -6.746 -0.624 1.00 95.19 153 MET A C 1
ATOM 1195 O O . MET A 1 153 ? 6.507 -6.952 -1.034 1.00 95.19 153 MET A O 1
ATOM 1199 N N . VAL A 1 154 ? 5.033 -6.994 0.645 1.00 95.62 154 VAL A N 1
ATOM 1200 C CA . VAL A 1 154 ? 5.963 -7.557 1.637 1.00 95.62 154 VAL A CA 1
ATOM 1201 C C . VAL A 1 154 ? 6.456 -8.940 1.205 1.00 95.62 154 VAL A C 1
ATOM 1203 O O . VAL A 1 154 ? 7.657 -9.215 1.278 1.00 95.62 154 VAL A O 1
ATOM 1206 N N . ALA A 1 155 ? 5.558 -9.812 0.741 1.00 95.12 155 ALA A N 1
ATOM 1207 C CA . ALA A 1 155 ? 5.917 -11.141 0.254 1.00 95.12 155 ALA A CA 1
ATOM 1208 C C . ALA A 1 155 ? 6.829 -11.070 -0.983 1.00 95.12 155 ALA A C 1
ATOM 1210 O O . ALA A 1 155 ? 7.874 -11.724 -1.013 1.00 95.12 155 ALA A O 1
ATOM 1211 N N . TYR A 1 156 ? 6.484 -10.223 -1.955 1.00 93.75 156 TYR A N 1
ATOM 1212 C CA . TYR A 1 156 ? 7.276 -9.997 -3.161 1.00 93.75 156 TYR A CA 1
ATOM 1213 C C . TYR A 1 156 ? 8.689 -9.500 -2.830 1.00 93.75 156 TYR A C 1
ATOM 1215 O O . TYR A 1 156 ? 9.677 -10.091 -3.266 1.00 93.75 156 TYR A O 1
ATOM 1223 N N . VAL A 1 157 ? 8.812 -8.461 -1.998 1.00 92.25 157 VAL A N 1
ATOM 1224 C CA . VAL A 1 157 ? 10.116 -7.875 -1.648 1.00 92.25 157 VAL A CA 1
ATOM 1225 C C . VAL A 1 157 ? 10.979 -8.867 -0.860 1.00 92.25 157 VAL A C 1
ATOM 1227 O O . VAL A 1 157 ? 12.191 -8.930 -1.068 1.00 92.25 157 VAL A O 1
ATOM 1230 N N . ARG A 1 158 ? 10.383 -9.695 0.011 1.00 92.88 158 ARG A N 1
ATOM 1231 C CA . ARG A 1 158 ? 11.107 -10.793 0.679 1.00 92.88 158 ARG A CA 1
ATOM 1232 C C . ARG A 1 158 ? 11.664 -11.792 -0.331 1.00 92.88 158 ARG A C 1
ATOM 1234 O O . ARG A 1 158 ? 12.848 -12.113 -0.259 1.00 92.88 158 ARG A O 1
ATOM 1241 N N . ALA A 1 159 ? 10.841 -12.242 -1.278 1.00 90.69 159 ALA A N 1
ATOM 1242 C CA . ALA A 1 159 ? 11.265 -13.179 -2.314 1.00 90.69 159 ALA A CA 1
ATOM 1243 C C . ALA A 1 159 ? 12.393 -12.598 -3.181 1.00 90.69 159 ALA A C 1
ATOM 1245 O O . ALA A 1 159 ? 13.384 -13.285 -3.431 1.00 90.69 159 ALA A O 1
ATOM 1246 N N . LEU A 1 160 ? 12.287 -11.318 -3.557 1.00 88.50 160 LEU A N 1
ATOM 1247 C CA . LEU A 1 160 ? 13.321 -10.594 -4.297 1.00 88.50 160 LEU A CA 1
ATOM 1248 C C . LEU A 1 160 ? 14.658 -10.582 -3.537 1.00 88.50 160 LEU A C 1
ATOM 1250 O O . LEU A 1 160 ? 15.691 -10.924 -4.108 1.00 88.50 160 LEU A O 1
ATOM 1254 N N . LYS A 1 161 ? 14.648 -10.251 -2.236 1.00 86.75 161 LYS A N 1
ATOM 1255 C CA . LYS A 1 161 ? 15.867 -10.208 -1.400 1.00 86.75 161 LYS A CA 1
ATOM 1256 C C . LYS A 1 161 ? 16.498 -11.585 -1.180 1.00 86.75 161 LYS A C 1
ATOM 1258 O O . LYS A 1 161 ? 17.695 -11.666 -0.920 1.00 86.75 161 LYS A O 1
ATOM 1263 N N . SER A 1 162 ? 15.713 -12.657 -1.257 1.00 85.88 162 SER A N 1
ATOM 1264 C CA . SER A 1 162 ? 16.200 -14.031 -1.101 1.00 85.88 162 SER A CA 1
ATOM 1265 C C . SER A 1 162 ? 16.693 -14.668 -2.405 1.00 85.88 162 SER A C 1
ATOM 1267 O O . SER A 1 162 ? 17.282 -15.746 -2.343 1.00 85.88 162 SER A O 1
ATOM 1269 N N . HIS A 1 163 ? 16.476 -14.043 -3.569 1.00 80.25 163 HIS A N 1
ATOM 1270 C CA . HIS A 1 163 ? 16.826 -14.640 -4.858 1.00 80.25 163 HIS A CA 1
ATOM 1271 C C . HIS A 1 163 ? 18.338 -14.528 -5.156 1.00 80.25 163 HIS A C 1
ATOM 1273 O O . HIS A 1 163 ? 18.865 -13.416 -5.281 1.00 80.25 163 HIS A O 1
ATOM 1279 N N . PRO A 1 164 ? 19.068 -15.651 -5.312 1.00 59.00 164 PRO A N 1
ATOM 1280 C CA . PRO A 1 164 ? 20.482 -15.625 -5.673 1.00 59.00 164 PRO A CA 1
ATOM 1281 C C . PRO A 1 164 ? 20.638 -15.147 -7.122 1.00 59.00 164 PRO A C 1
ATOM 1283 O O . PRO A 1 164 ? 20.129 -15.787 -8.036 1.00 59.00 164 PRO A O 1
ATOM 1286 N N . GLY A 1 165 ? 21.339 -14.033 -7.340 1.00 64.25 165 GLY A N 1
ATOM 1287 C CA . GLY A 1 165 ? 21.567 -13.469 -8.680 1.00 64.25 165 GLY A CA 1
ATOM 1288 C C . GLY A 1 165 ? 21.084 -12.030 -8.865 1.00 64.25 165 GLY A C 1
ATOM 1289 O O . GLY A 1 165 ? 21.490 -11.409 -9.838 1.00 64.25 165 GLY A O 1
ATOM 1290 N N . GLY A 1 166 ? 20.309 -11.494 -7.911 1.00 57.88 166 GLY A N 1
ATOM 1291 C CA . GLY A 1 166 ? 20.086 -10.056 -7.716 1.00 57.88 166 GLY A CA 1
ATOM 1292 C C . GLY A 1 166 ? 19.698 -9.284 -8.977 1.00 57.88 166 GLY A C 1
ATOM 1293 O O . GLY A 1 166 ? 20.522 -8.577 -9.546 1.00 57.88 166 GLY A O 1
ATOM 1294 N N . GLY A 1 167 ? 18.437 -9.380 -9.385 1.00 71.19 167 GLY A N 1
ATOM 1295 C CA . GLY A 1 167 ? 17.886 -8.580 -10.472 1.00 71.19 167 GLY A CA 1
ATOM 1296 C C . GLY A 1 167 ? 16.400 -8.353 -10.257 1.00 71.19 167 GLY A C 1
ATOM 1297 O O . GLY A 1 167 ? 15.693 -9.252 -9.800 1.00 71.19 167 GLY A O 1
ATOM 1298 N N . ILE A 1 168 ? 15.930 -7.145 -10.557 1.00 82.50 168 ILE A N 1
ATOM 1299 C CA . ILE A 1 168 ? 14.498 -6.889 -10.658 1.00 82.50 168 ILE A CA 1
ATOM 1300 C C . ILE A 1 168 ? 14.087 -7.295 -12.068 1.00 82.50 168 ILE A C 1
ATOM 1302 O O . ILE A 1 168 ? 14.651 -6.816 -13.051 1.00 82.50 168 ILE A O 1
ATOM 1306 N N . HIS A 1 169 ? 13.146 -8.226 -12.159 1.00 83.00 169 HIS A N 1
ATOM 1307 C CA . HIS A 1 169 ? 12.664 -8.764 -13.423 1.00 83.00 169 HIS A CA 1
ATOM 1308 C C . HIS A 1 169 ? 11.171 -8.494 -13.562 1.00 83.00 169 HIS A C 1
ATOM 1310 O O . HIS A 1 169 ? 10.475 -8.457 -12.542 1.00 83.00 169 HIS A O 1
ATOM 1316 N N . PRO A 1 170 ? 10.669 -8.345 -14.800 1.00 87.69 170 PRO A N 1
ATOM 1317 C CA . PRO A 1 170 ? 9.241 -8.329 -15.032 1.00 87.69 170 PRO A CA 1
ATOM 1318 C C . PRO A 1 170 ? 8.572 -9.540 -14.381 1.00 87.69 170 PRO A C 1
ATOM 1320 O O . PRO A 1 170 ? 9.071 -10.664 -14.473 1.00 87.69 170 PRO A O 1
ATOM 1323 N N . VAL A 1 171 ? 7.452 -9.297 -13.714 1.00 91.12 171 VAL A N 1
ATOM 1324 C CA . VAL A 1 171 ? 6.685 -10.304 -12.991 1.00 91.12 171 VAL A CA 1
ATOM 1325 C C . VAL A 1 171 ? 5.216 -10.177 -13.353 1.00 91.12 171 VAL A C 1
ATOM 1327 O O . VAL A 1 171 ? 4.691 -9.077 -13.497 1.00 91.12 171 VAL A O 1
ATOM 1330 N N . GLU A 1 172 ? 4.556 -11.319 -13.471 1.00 95.75 172 GLU A N 1
ATOM 1331 C CA . GLU A 1 172 ? 3.107 -11.450 -13.489 1.00 95.75 172 GLU A CA 1
ATOM 1332 C C . GLU A 1 172 ? 2.775 -12.708 -12.690 1.00 95.75 172 GLU A C 1
ATOM 1334 O O . GLU A 1 172 ? 3.169 -13.812 -13.071 1.00 95.75 172 GLU A O 1
ATOM 1339 N N . MET A 1 173 ? 2.147 -12.546 -11.526 1.00 94.88 173 MET A N 1
ATOM 1340 C CA . MET A 1 173 ? 1.913 -13.667 -10.620 1.00 94.88 173 MET A CA 1
ATOM 1341 C C . MET A 1 173 ? 0.726 -13.447 -9.687 1.00 94.88 173 MET A C 1
ATOM 1343 O O . MET A 1 173 ? 0.328 -12.321 -9.394 1.00 94.88 173 MET A O 1
ATOM 1347 N N . ILE A 1 174 ? 0.217 -14.561 -9.165 1.00 97.31 174 ILE A N 1
ATOM 1348 C CA . ILE A 1 174 ? -0.675 -14.590 -8.010 1.00 97.31 174 ILE A CA 1
ATOM 1349 C C . ILE A 1 174 ? 0.172 -14.838 -6.762 1.00 97.31 174 ILE A C 1
ATOM 1351 O O . ILE A 1 174 ? 0.926 -15.810 -6.695 1.00 97.31 174 ILE A O 1
ATOM 1355 N N . VAL A 1 175 ? 0.063 -13.945 -5.784 1.00 96.75 175 VAL A N 1
ATOM 1356 C CA . VAL A 1 175 ? 0.766 -14.028 -4.505 1.00 96.75 175 VAL A CA 1
ATOM 1357 C C . VAL A 1 175 ? -0.210 -14.531 -3.445 1.00 96.75 175 VAL A C 1
ATOM 1359 O O . VAL A 1 175 ? -1.176 -13.824 -3.141 1.00 96.75 175 VAL A O 1
ATOM 1362 N N . PRO A 1 176 ? 0.019 -15.716 -2.855 1.00 96.56 176 PRO A N 1
ATOM 1363 C CA . PRO A 1 176 ? -0.737 -16.141 -1.690 1.00 96.56 176 PRO A CA 1
ATOM 1364 C C . PRO A 1 176 ? -0.324 -15.288 -0.488 1.00 96.56 176 PRO A C 1
ATOM 1366 O O . PRO A 1 176 ? 0.863 -15.156 -0.176 1.00 96.56 176 PRO A O 1
ATOM 1369 N N . VAL A 1 177 ? -1.306 -14.706 0.191 1.00 96.12 177 VAL A N 1
ATOM 1370 C CA . VAL A 1 177 ? -1.098 -13.837 1.352 1.00 96.12 177 VAL A CA 1
ATOM 1371 C C . VAL A 1 177 ? -2.068 -14.193 2.466 1.00 96.12 177 VAL A C 1
ATOM 1373 O O . VAL A 1 177 ? -3.148 -14.731 2.232 1.00 96.12 177 VAL A O 1
ATOM 1376 N N . ARG A 1 178 ? -1.690 -13.857 3.697 1.00 94.50 178 ARG A N 1
ATOM 1377 C CA . ARG A 1 178 ? -2.567 -13.972 4.856 1.00 94.50 178 ARG A CA 1
ATOM 1378 C C . ARG A 1 178 ? -3.066 -12.590 5.245 1.00 94.50 178 ARG A C 1
ATOM 1380 O O . ARG A 1 178 ? -2.260 -11.697 5.489 1.00 94.50 178 ARG A O 1
ATOM 1387 N N . VAL A 1 179 ? -4.381 -12.444 5.313 1.00 94.31 179 VAL A N 1
ATOM 1388 C CA . VAL A 1 179 ? -5.084 -11.256 5.813 1.00 94.31 179 VAL A CA 1
ATOM 1389 C C . VAL A 1 179 ? -5.843 -11.606 7.095 1.00 94.31 179 VAL A C 1
ATOM 1391 O O . VAL A 1 179 ? -5.953 -12.780 7.461 1.00 94.31 179 VAL A O 1
ATOM 1394 N N . ILE A 1 180 ? -6.414 -10.619 7.785 1.00 93.31 180 ILE A N 1
ATOM 1395 C CA . ILE A 1 180 ? -7.150 -10.829 9.040 1.00 93.31 180 ILE A CA 1
ATOM 1396 C C . ILE A 1 180 ? -8.341 -11.782 8.859 1.00 93.31 180 ILE A C 1
ATOM 1398 O O . ILE A 1 180 ? -8.719 -12.505 9.780 1.00 93.31 180 ILE A O 1
ATOM 1402 N N . ARG A 1 181 ? -8.918 -11.819 7.650 1.00 90.00 181 ARG A N 1
ATOM 1403 C CA . ARG A 1 181 ? -10.042 -12.697 7.282 1.00 90.00 181 ARG A CA 1
ATOM 1404 C C . ARG A 1 181 ? -9.626 -14.119 6.886 1.00 90.00 181 ARG A C 1
ATOM 1406 O O . ARG A 1 181 ? -10.508 -14.946 6.672 1.00 90.00 181 ARG A O 1
ATOM 1413 N N . GLY A 1 182 ? -8.328 -14.412 6.805 1.00 93.69 182 GLY A N 1
ATOM 1414 C CA . GLY A 1 182 ? -7.795 -15.720 6.422 1.00 93.69 182 GLY A CA 1
ATOM 1415 C C . GLY A 1 182 ? -6.798 -15.650 5.268 1.00 93.69 182 GLY A C 1
ATOM 1416 O O . GLY A 1 182 ? -6.302 -14.582 4.914 1.00 93.69 182 GLY A O 1
ATOM 1417 N N . ASP A 1 183 ? -6.494 -16.809 4.696 1.00 96.31 183 ASP A N 1
ATOM 1418 C CA . ASP A 1 183 ? -5.610 -16.908 3.537 1.00 96.31 183 ASP A CA 1
ATOM 1419 C C . ASP A 1 183 ? -6.357 -16.500 2.260 1.00 96.31 183 ASP A C 1
ATOM 1421 O O . ASP A 1 183 ? -7.541 -16.799 2.085 1.00 96.31 183 ASP A O 1
ATOM 1425 N N . THR A 1 184 ? -5.667 -15.783 1.379 1.00 96.38 184 THR A N 1
ATOM 1426 C CA . THR A 1 184 ? -6.217 -15.232 0.140 1.00 96.38 184 THR A CA 1
ATOM 1427 C C . THR A 1 184 ? -5.116 -15.044 -0.903 1.00 96.38 184 THR A C 1
ATOM 1429 O O . THR A 1 184 ? -3.952 -15.382 -0.681 1.00 96.38 184 THR A O 1
ATOM 1432 N N . GLU A 1 185 ? -5.485 -14.502 -2.053 1.00 97.50 185 GLU A N 1
ATOM 1433 C CA . GLU A 1 185 ? -4.620 -14.323 -3.207 1.00 97.50 185 GLU A CA 1
ATOM 1434 C C . GLU A 1 185 ? -4.672 -12.876 -3.699 1.00 97.50 185 GLU A C 1
ATOM 1436 O O . GLU A 1 185 ? -5.714 -12.220 -3.659 1.00 97.50 185 GLU A O 1
ATOM 1441 N N . VAL A 1 186 ? -3.535 -12.374 -4.172 1.00 97.88 186 VAL A N 1
ATOM 1442 C CA . VAL A 1 186 ? -3.400 -11.032 -4.749 1.00 97.88 186 VAL A CA 1
ATOM 1443 C C . VAL A 1 186 ? -2.688 -11.157 -6.082 1.00 97.88 186 VAL A C 1
ATOM 1445 O O . VAL A 1 186 ? -1.623 -11.766 -6.162 1.00 97.88 186 VAL A O 1
ATOM 1448 N N . TYR A 1 187 ? -3.255 -10.578 -7.134 1.00 98.25 187 TYR A N 1
ATOM 1449 C CA . TYR A 1 187 ? -2.567 -10.487 -8.418 1.00 98.25 187 TYR A CA 1
ATOM 1450 C C . TYR A 1 187 ? -1.593 -9.313 -8.392 1.00 98.25 187 TYR A C 1
ATOM 1452 O O . TYR A 1 187 ? -1.985 -8.207 -8.011 1.00 98.25 187 TYR A O 1
ATOM 1460 N N . ILE A 1 188 ? -0.355 -9.551 -8.831 1.00 97.19 188 ILE A N 1
ATOM 1461 C CA . ILE A 1 188 ? 0.639 -8.505 -9.070 1.00 97.19 188 ILE A CA 1
ATOM 1462 C C . ILE A 1 188 ? 1.240 -8.626 -10.473 1.00 97.19 188 ILE A C 1
ATOM 1464 O O . ILE A 1 188 ? 1.553 -9.727 -10.936 1.00 97.19 188 ILE A O 1
ATOM 1468 N N . ARG A 1 189 ? 1.459 -7.483 -11.129 1.00 96.12 189 ARG A N 1
ATOM 1469 C CA . ARG A 1 189 ? 2.198 -7.383 -12.397 1.00 96.12 189 ARG A CA 1
ATOM 147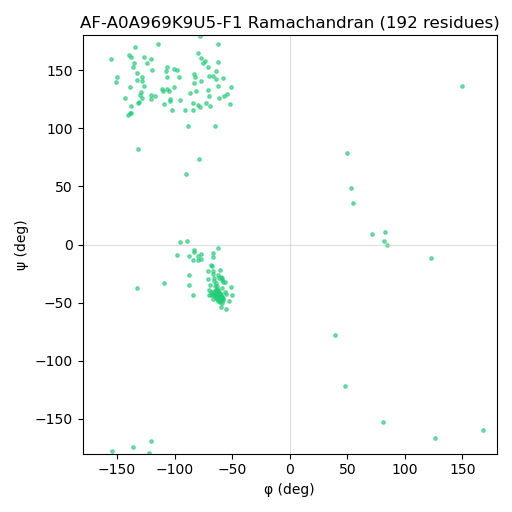0 C C . ARG A 1 189 ? 3.117 -6.163 -12.407 1.00 96.12 189 ARG A C 1
ATOM 1472 O O . ARG A 1 189 ? 2.683 -5.090 -12.012 1.00 96.12 189 ARG A O 1
ATOM 1479 N N . MET A 1 190 ? 4.359 -6.303 -12.869 1.00 94.31 190 MET A N 1
ATOM 1480 C CA . MET A 1 190 ? 5.337 -5.211 -13.012 1.00 94.31 190 MET A CA 1
ATOM 1481 C C . MET A 1 190 ? 6.298 -5.506 -14.181 1.00 94.31 190 MET A C 1
ATOM 1483 O O . MET A 1 190 ? 6.692 -6.660 -14.337 1.00 94.31 190 MET A O 1
ATOM 1487 N N . PRO A 1 191 ? 6.740 -4.500 -14.957 1.00 90.31 191 PRO A N 1
ATOM 1488 C CA . PRO A 1 191 ? 6.240 -3.128 -14.939 1.00 90.31 191 PRO A CA 1
ATOM 1489 C C . PRO A 1 191 ? 4.858 -3.036 -15.604 1.00 90.31 191 PRO A C 1
ATOM 1491 O O . PRO A 1 191 ? 4.456 -3.906 -16.379 1.00 90.31 191 PRO A O 1
ATOM 1494 N N . VAL A 1 192 ? 4.108 -1.990 -15.263 1.00 88.81 192 VAL A N 1
ATOM 1495 C CA . VAL A 1 192 ? 2.783 -1.722 -15.848 1.00 88.81 192 VAL A CA 1
ATOM 1496 C C . VAL A 1 192 ? 2.906 -0.972 -17.165 1.00 88.81 192 VAL A C 1
ATOM 1498 O O . VAL A 1 192 ? 2.199 -1.287 -18.125 1.00 88.81 192 VAL A O 1
ATOM 1501 N N . LEU A 1 193 ? 3.787 0.026 -17.190 1.00 81.69 193 LEU A N 1
ATOM 1502 C CA . LEU A 1 193 ? 4.096 0.816 -18.371 1.00 81.69 193 LEU A CA 1
ATOM 1503 C C . LEU A 1 193 ? 5.353 0.243 -19.055 1.00 81.69 193 LEU A C 1
ATOM 1505 O O . LEU A 1 193 ? 6.230 -0.275 -18.360 1.00 81.69 193 LEU A O 1
ATOM 1509 N N . PRO A 1 194 ? 5.411 0.262 -20.398 1.00 64.88 194 PRO A N 1
ATOM 1510 C CA . PRO A 1 194 ? 6.551 -0.232 -21.170 1.00 64.88 194 PRO A CA 1
ATOM 1511 C C . PRO A 1 194 ? 7.783 0.678 -21.104 1.00 64.88 194 PRO A C 1
ATOM 1513 O O . PRO A 1 194 ? 7.621 1.894 -20.850 1.00 64.88 194 PRO A O 1
#

Radius of gyration: 15.64 Å; Cα contacts (8 Å, |Δi|>4): 351; chains: 1; bounding box: 38×37×43 Å

Sequence (194 aa):
MPGLLDIPGVPSPLVAHLYELAAAYYHLEPWRWLYGEHQFEVRYPPDGPSRYVVVLGQPGQFHGLAVCDSLDDLSRVSMLPPEEQSRLLDHFLLFFGEAVETPAGDLEEIAHSGQTMPLHGTFPRFQRKDGEQGPVLPTGEDVSWAEGALAAMVAYVRALKSHPGGGIHPVEMIVPVRVIRGDTEVYIRMPVLP

Mean predicted aligned error: 5.68 Å

Foldseek 3Di:
DDAPVVAPPRDLVLLLLLQVLLLLLVVLVCVVPFALQWKKWKAVQAPHQTKIWGFADDVPDKGWIFIHSDPVLVVVLSVDDRVCSVVQRQFGFKTWDAPVPHDPVSVVSNVVSVDPDDDVRIGIGTWGHHGPVGTDHDHPVSSVSSQQVSQQSSVVSVVQVPDPPRDDDWDWDWDWGAHPVGIHIMTMTPDPPD

Nearest PDB structures (foldseek):
  8c9t-assembly1_D  TM=3.881E-01  e=2.506E+00  Streptomyces avermitilis MA-4680 = NBRC 14893
  3tfw-assembly1_B-2  TM=3.940E-01  e=3.979E+00  Klebsiella pneumoniae subsp. pneumoniae MGH 78578
  6jcl-assembly1_A  TM=3.988E-01  e=5.962E+00  Mycobacterium tuberculosis H37Rv
  2z7b-assembly1_A  TM=2.214E-01  e=3.158E+00  Mesorhizobium japonicum MAFF 303099